Protein AF-A0A3Q0JKY2-F1 (afdb_monomer_lite)

Radius of gyration: 32.11 Å; chains: 1; bounding box: 59×75×94 Å

Foldseek 3Di:
DDEAEEEEALCQPVVLVVLQVVQVVDDPVQVVVCVVPVDRPSPDPRYHYHNDPVVVVVVADDDHYHYHYPDLLLPDDPSVVVCVVPLVDPVDDDDRPDQDDPPGPNNCCVPVNSPDDDDDDDDDDDDDDPPSVVVVVVVVVVVVVVVVVVVVVVVVVVPPDDDDDDDDDDDDDDDDDDDDDDDDDDDDDDDDDDDDDDDDDDDDDDDDDFDADPVGDTPPDDPDDFPWDDQDDVVVLVVLCVVVVWDWDDDPQWIAIRVRQKIWHQDPPPPDSDIDIDGDPDPRSVVSVVSVVVPTPTD

Sequence (299 aa):
VAYSLALLNNVSYNVVEFAKSQIEWMSDKLMKSFEGARNNPFHFKHVKLCHSLAELAKVWIPSPKVVLVSTPDMECGFSRDLFFQWCSSPENSIIITNRTSPGTLARDLIELGGNRTLTLQVKKRIRLEGEELEEYQKKKDKEAKDKQEKEKEAAAVSSESEDEDLTSGGVKGKHDLLVKTFETNKQGQSRFFKSNKKQFPMFPFHETKIKYDEYGEVIRIPPHDTSFINELQLSDFKQTLQRNGIDCEFMDGVLICCRGTVAVRRADDSDSNVIVLEGCLSDEYYRVQQLLYDQYAIL

Structure (mmCIF, N/CA/C/O backbone):
data_AF-A0A3Q0JKY2-F1
#
_entry.id   AF-A0A3Q0JKY2-F1
#
loop_
_atom_site.group_PDB
_atom_site.id
_atom_site.type_symbol
_atom_site.label_atom_id
_atom_site.label_alt_id
_atom_site.label_comp_id
_atom_site.label_asym_id
_atom_site.label_entity_id
_atom_site.label_seq_id
_atom_site.pdbx_PDB_ins_code
_atom_site.Cartn_x
_atom_site.Cartn_y
_atom_site.Cartn_z
_atom_site.occupancy
_atom_site.B_iso_or_equiv
_atom_site.auth_seq_id
_atom_site.auth_comp_id
_atom_site.auth_asym_id
_atom_site.auth_atom_id
_atom_site.pdbx_PDB_model_num
ATOM 1 N N . VAL A 1 1 ? -4.997 -4.672 -30.166 1.00 52.38 1 VAL A N 1
ATOM 2 C CA . VAL A 1 1 ? -5.746 -4.183 -28.983 1.00 52.38 1 VAL A CA 1
ATOM 3 C C . VAL A 1 1 ? -4.773 -3.409 -28.113 1.00 52.38 1 VAL A C 1
ATOM 5 O O . VAL A 1 1 ? -3.679 -3.914 -27.896 1.00 52.38 1 VAL A O 1
ATOM 8 N N . ALA A 1 2 ? -5.112 -2.191 -27.691 1.00 65.94 2 ALA A N 1
ATOM 9 C CA . ALA A 1 2 ? -4.282 -1.424 -26.764 1.00 65.94 2 ALA A CA 1
ATOM 10 C C . ALA A 1 2 ? -4.788 -1.663 -25.337 1.00 65.94 2 ALA A C 1
ATOM 12 O O . ALA A 1 2 ? -5.928 -1.327 -25.029 1.00 65.94 2 ALA A O 1
ATOM 13 N N . TYR A 1 3 ? -3.949 -2.256 -24.492 1.00 80.44 3 TYR A N 1
ATOM 14 C CA . TYR A 1 3 ? -4.203 -2.376 -23.059 1.00 80.44 3 TYR A CA 1
ATOM 15 C C . TYR A 1 3 ? -3.742 -1.084 -22.390 1.00 80.44 3 TYR A C 1
ATOM 17 O O . TYR A 1 3 ? -2.600 -0.669 -22.603 1.00 80.44 3 TYR A O 1
ATOM 25 N N . SER A 1 4 ? -4.590 -0.448 -21.583 1.00 83.44 4 SER A N 1
ATOM 26 C CA . SER A 1 4 ? -4.161 0.705 -20.784 1.00 83.44 4 SER A CA 1
ATOM 27 C C . SER A 1 4 ? -3.741 0.275 -19.376 1.00 83.44 4 SER A C 1
ATOM 29 O O . SER A 1 4 ? -4.351 -0.599 -18.752 1.00 83.44 4 SER A O 1
ATOM 31 N N . LEU A 1 5 ? -2.678 0.909 -18.889 1.00 89.06 5 LEU A N 1
ATOM 32 C CA . LEU A 1 5 ? -2.057 0.657 -17.596 1.00 89.06 5 LEU A CA 1
ATOM 33 C C . LEU A 1 5 ? -2.358 1.840 -16.672 1.00 89.06 5 LEU A C 1
ATOM 35 O O . LEU A 1 5 ? -2.141 2.989 -17.057 1.00 89.06 5 LEU A O 1
ATOM 39 N N . ALA A 1 6 ? -2.863 1.579 -15.470 1.00 90.81 6 ALA A N 1
ATOM 40 C CA . ALA A 1 6 ? -3.101 2.605 -14.457 1.00 90.81 6 ALA A CA 1
ATOM 41 C C . ALA A 1 6 ? -2.257 2.351 -13.203 1.00 90.81 6 ALA A C 1
ATOM 43 O O . ALA A 1 6 ? -2.022 1.200 -12.842 1.00 90.81 6 ALA A O 1
ATOM 44 N N . LEU A 1 7 ? -1.830 3.421 -12.533 1.00 92.81 7 LEU A N 1
ATOM 45 C CA . LEU A 1 7 ? -1.190 3.376 -11.220 1.00 92.81 7 LEU A CA 1
ATOM 46 C C . LEU A 1 7 ? -2.066 4.141 -10.224 1.00 92.81 7 LEU A C 1
ATOM 48 O O . LEU A 1 7 ? -2.192 5.365 -10.305 1.00 92.81 7 LEU A O 1
ATOM 52 N N . LEU A 1 8 ? -2.695 3.396 -9.317 1.00 92.56 8 LEU A N 1
ATOM 53 C CA . LEU A 1 8 ? -3.668 3.888 -8.350 1.00 92.56 8 LEU A CA 1
ATOM 54 C C . LEU A 1 8 ? -3.043 3.961 -6.952 1.00 92.56 8 LEU A C 1
ATOM 56 O O . LEU A 1 8 ? -2.735 2.943 -6.331 1.00 92.56 8 LEU A O 1
ATOM 60 N N . ASN A 1 9 ? -2.872 5.186 -6.461 1.00 93.38 9 ASN A N 1
ATOM 61 C CA . ASN A 1 9 ? -2.357 5.498 -5.129 1.00 93.38 9 ASN A CA 1
ATOM 62 C C . ASN A 1 9 ? -2.839 6.907 -4.744 1.00 93.38 9 ASN A C 1
ATOM 64 O O . ASN A 1 9 ? -2.852 7.796 -5.595 1.00 93.38 9 ASN A O 1
ATOM 68 N N . ASN A 1 10 ? -3.162 7.132 -3.467 1.00 92.19 10 ASN A N 1
ATOM 69 C CA . ASN A 1 10 ? -3.527 8.439 -2.897 1.00 92.19 10 ASN A CA 1
ATOM 70 C C . ASN A 1 10 ? -2.531 9.558 -3.257 1.00 92.19 10 ASN A C 1
ATOM 72 O O . ASN A 1 10 ? -2.903 10.726 -3.297 1.00 92.19 10 ASN A O 1
ATOM 76 N N . VAL A 1 11 ? -1.266 9.204 -3.514 1.00 92.69 11 VAL A N 1
ATOM 77 C CA . VAL A 1 11 ? -0.169 10.122 -3.867 1.00 92.69 11 VAL A CA 1
ATOM 78 C C . VAL A 1 11 ? 0.549 9.725 -5.170 1.00 92.69 11 VAL A C 1
ATOM 80 O O . VAL A 1 11 ? 1.731 10.017 -5.345 1.00 92.69 11 VAL A O 1
ATOM 83 N N . SER A 1 12 ? -0.153 9.067 -6.104 1.00 90.62 12 SER A N 1
ATOM 84 C CA . SER A 1 12 ? 0.410 8.522 -7.359 1.00 90.62 12 SER A CA 1
ATOM 85 C C . SER A 1 12 ? 1.233 9.526 -8.177 1.00 90.62 12 SER A C 1
ATOM 87 O O . SER A 1 12 ? 2.321 9.186 -8.638 1.00 90.62 12 SER A O 1
ATOM 89 N N . TYR A 1 13 ? 0.754 10.767 -8.318 1.00 91.62 13 TYR A N 1
ATOM 90 C CA . TYR A 1 13 ? 1.488 11.846 -8.993 1.00 91.62 13 TYR A CA 1
ATOM 91 C C . TYR A 1 13 ? 2.838 12.145 -8.327 1.00 91.62 13 TYR A C 1
ATOM 93 O O . TYR A 1 13 ? 3.871 12.088 -8.988 1.00 91.62 13 TYR A O 1
ATOM 101 N N . ASN A 1 14 ? 2.838 12.395 -7.013 1.00 94.25 14 ASN A N 1
ATOM 102 C CA . ASN A 1 14 ? 4.041 12.773 -6.266 1.00 94.25 14 ASN A CA 1
ATOM 103 C C . ASN A 1 14 ? 5.106 11.670 -6.316 1.00 94.25 14 ASN A C 1
ATOM 105 O O . ASN A 1 14 ? 6.278 11.966 -6.512 1.00 94.25 14 ASN A O 1
ATOM 109 N N . VAL A 1 15 ? 4.701 10.398 -6.202 1.00 93.06 15 VAL A N 1
ATOM 110 C CA . VAL A 1 15 ? 5.616 9.244 -6.296 1.00 93.06 15 VAL A CA 1
ATOM 111 C C . VAL A 1 15 ? 6.363 9.234 -7.631 1.00 93.06 15 VAL A C 1
ATOM 113 O O . VAL A 1 15 ? 7.577 9.048 -7.659 1.00 93.06 15 VAL A O 1
ATOM 116 N N . VAL A 1 16 ? 5.655 9.463 -8.740 1.00 93.12 16 VAL A N 1
ATOM 117 C CA . VAL A 1 16 ? 6.275 9.499 -10.071 1.00 93.12 16 VAL A CA 1
ATOM 118 C C . VAL A 1 16 ? 7.118 10.762 -10.260 1.00 93.12 16 VAL A C 1
ATOM 120 O O . VAL A 1 16 ? 8.177 10.688 -10.876 1.00 93.12 16 VAL A O 1
ATOM 123 N N . GLU A 1 17 ? 6.703 11.904 -9.710 1.00 92.50 17 GLU A N 1
ATOM 124 C CA . GLU A 1 17 ? 7.461 13.155 -9.818 1.00 92.50 17 GLU A CA 1
ATOM 125 C C . GLU A 1 17 ? 8.781 13.117 -9.030 1.00 92.50 17 GLU A C 1
ATOM 127 O O . GLU A 1 17 ? 9.812 13.536 -9.552 1.00 92.50 17 GLU A O 1
ATOM 132 N N . PHE A 1 18 ? 8.796 12.525 -7.832 1.00 94.06 18 PHE A N 1
ATOM 133 C CA . PHE A 1 18 ? 10.035 12.294 -7.082 1.00 94.06 18 PHE A CA 1
ATOM 134 C C . PHE A 1 18 ? 10.937 11.248 -7.756 1.00 94.06 18 PHE A C 1
ATOM 136 O O . PHE A 1 18 ? 12.147 11.445 -7.842 1.00 94.06 18 PHE A O 1
ATOM 143 N N . ALA A 1 19 ? 10.372 10.179 -8.328 1.00 92.75 19 ALA A N 1
ATOM 144 C CA . ALA A 1 19 ? 11.158 9.204 -9.090 1.00 92.75 19 ALA A CA 1
ATOM 145 C C . ALA A 1 19 ? 11.828 9.827 -10.334 1.00 92.75 19 ALA A C 1
ATOM 147 O O . ALA A 1 19 ? 12.949 9.460 -10.685 1.00 92.75 19 ALA A O 1
ATOM 148 N N . LYS A 1 20 ? 11.180 10.808 -10.984 1.00 90.81 20 LYS A N 1
ATOM 149 C CA . LYS A 1 20 ? 11.773 11.571 -12.097 1.0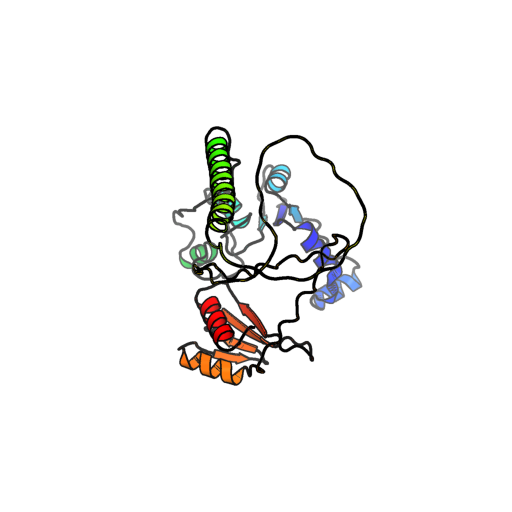0 90.81 20 LYS A CA 1
ATOM 150 C C . LYS A 1 20 ? 12.967 12.427 -11.674 1.00 90.81 20 LYS A C 1
ATOM 152 O O . LYS A 1 20 ? 13.841 12.619 -12.517 1.00 90.81 20 LYS A O 1
ATOM 157 N N . SER A 1 21 ? 12.983 12.980 -10.457 1.00 90.81 21 SER A N 1
ATOM 158 C CA . SER A 1 21 ? 14.071 13.850 -9.984 1.00 90.81 21 SER A CA 1
ATOM 159 C C . SER A 1 21 ? 15.233 13.077 -9.355 1.00 90.81 21 SER A C 1
ATOM 161 O O . SER A 1 21 ? 16.365 13.537 -9.429 1.00 90.81 21 SER A O 1
ATOM 163 N N . GLN A 1 22 ? 14.986 11.881 -8.815 1.00 91.00 22 GLN A N 1
ATOM 164 C CA . GLN A 1 22 ? 15.974 11.058 -8.100 1.00 91.00 22 GLN A CA 1
ATOM 165 C C . GLN A 1 22 ? 16.637 9.981 -8.988 1.00 91.00 22 GLN A C 1
ATOM 167 O O . GLN A 1 22 ? 16.973 8.895 -8.520 1.00 91.00 22 GLN A O 1
ATOM 172 N N . ILE A 1 23 ? 16.835 10.251 -10.286 1.00 89.12 23 ILE A N 1
ATOM 173 C CA . ILE A 1 23 ? 17.420 9.276 -11.237 1.00 89.12 23 ILE A CA 1
ATOM 174 C C . ILE A 1 23 ? 18.866 8.901 -10.881 1.00 89.12 23 ILE A C 1
ATOM 176 O O . ILE A 1 23 ? 19.277 7.775 -11.145 1.00 89.12 23 ILE A O 1
ATOM 180 N N . GLU A 1 24 ? 19.619 9.808 -10.262 1.00 88.81 24 GLU A N 1
ATOM 181 C CA . GLU A 1 24 ? 20.994 9.570 -9.792 1.00 88.81 24 GLU A CA 1
ATOM 182 C C . GLU A 1 24 ? 21.104 8.445 -8.741 1.00 88.81 24 GLU A C 1
ATOM 184 O O . GLU A 1 24 ? 22.156 7.830 -8.615 1.00 88.81 24 GLU A O 1
ATOM 189 N N . TRP A 1 25 ? 20.007 8.130 -8.040 1.00 91.81 25 TRP A N 1
ATOM 190 C CA . TRP A 1 25 ? 19.919 7.044 -7.051 1.00 91.81 25 TRP A CA 1
ATOM 191 C C . TRP A 1 25 ? 19.495 5.701 -7.671 1.00 91.81 25 TRP A C 1
ATOM 193 O O . TRP A 1 25 ? 19.325 4.704 -6.968 1.00 91.81 25 TRP A O 1
ATOM 203 N N . MET A 1 26 ? 19.289 5.662 -8.989 1.00 91.94 26 MET A N 1
ATOM 204 C CA . MET A 1 26 ? 18.886 4.471 -9.735 1.00 91.94 26 MET A CA 1
ATOM 205 C C . MET A 1 26 ? 20.105 3.783 -10.363 1.00 91.94 26 MET A C 1
ATOM 207 O O . MET A 1 26 ? 21.164 4.374 -10.525 1.00 91.94 26 MET A O 1
ATOM 211 N N . SER A 1 27 ? 19.947 2.525 -10.788 1.00 93.00 27 SER A N 1
ATOM 212 C CA . SER A 1 27 ? 21.039 1.744 -11.395 1.00 93.00 27 SER A CA 1
ATOM 213 C C . SER A 1 27 ? 21.744 2.459 -12.562 1.00 93.00 27 SER A C 1
ATOM 215 O O . SER A 1 27 ? 21.066 3.033 -13.421 1.00 93.00 27 SER A O 1
ATOM 217 N N . ASP A 1 28 ? 23.061 2.269 -12.701 1.00 90.81 28 ASP A N 1
ATOM 218 C CA . ASP A 1 28 ? 23.900 2.782 -13.800 1.00 90.81 28 ASP A CA 1
ATOM 219 C C . ASP A 1 28 ? 23.289 2.618 -15.196 1.00 90.81 28 ASP A C 1
ATOM 221 O O . ASP A 1 28 ? 23.456 3.466 -16.071 1.00 90.81 28 ASP A O 1
ATOM 225 N N . LYS A 1 29 ? 22.604 1.493 -15.440 1.00 89.50 29 LYS A N 1
ATOM 226 C CA . LYS A 1 29 ? 21.961 1.195 -16.726 1.00 89.50 29 LYS A CA 1
ATOM 227 C C . LYS A 1 29 ? 20.859 2.207 -17.045 1.00 89.50 29 LYS A C 1
ATOM 229 O O . LYS A 1 29 ? 20.701 2.598 -18.200 1.00 89.50 29 LYS A O 1
ATOM 234 N N . LEU A 1 30 ? 20.108 2.617 -16.026 1.00 87.00 30 LEU A N 1
ATOM 235 C CA . LEU A 1 30 ? 19.064 3.624 -16.140 1.00 87.00 30 LEU A CA 1
ATOM 236 C C . LEU A 1 30 ? 19.683 5.019 -16.307 1.00 87.00 30 LEU A C 1
ATOM 238 O O . LEU A 1 30 ? 19.299 5.741 -17.228 1.00 87.00 30 LEU A O 1
ATOM 242 N N . MET A 1 31 ? 20.698 5.341 -15.501 1.00 85.94 31 MET A N 1
ATOM 243 C CA . MET A 1 31 ? 21.429 6.612 -15.543 1.00 85.94 31 MET A CA 1
ATOM 244 C C . MET A 1 31 ? 22.058 6.873 -16.925 1.00 85.94 31 MET A C 1
ATOM 246 O O . MET A 1 31 ? 21.735 7.866 -17.575 1.00 85.94 31 MET A O 1
ATOM 250 N N . LYS A 1 32 ? 22.813 5.906 -17.465 1.00 86.31 32 LYS A N 1
ATOM 251 C CA . LYS A 1 32 ? 23.410 5.971 -18.817 1.00 86.31 32 LYS A CA 1
ATOM 252 C C . LYS A 1 32 ? 22.364 6.131 -19.926 1.00 86.31 32 LYS A C 1
ATOM 254 O O . LYS A 1 32 ? 22.606 6.814 -20.919 1.00 86.31 32 LYS A O 1
ATOM 259 N N . SER A 1 33 ? 21.184 5.518 -19.770 1.00 83.88 33 SER A N 1
ATOM 260 C CA . SER A 1 33 ? 20.089 5.670 -20.743 1.00 83.88 33 SER A CA 1
ATOM 261 C C . SER A 1 33 ? 19.477 7.077 -20.729 1.00 83.88 33 SER A C 1
ATOM 263 O O . SER A 1 33 ? 19.105 7.594 -21.783 1.00 83.88 33 SER A O 1
ATOM 265 N N . PHE A 1 34 ? 19.433 7.718 -19.557 1.00 83.31 34 PHE A N 1
ATOM 266 C CA . PHE A 1 34 ? 18.982 9.097 -19.397 1.00 83.31 34 PHE A CA 1
ATOM 267 C C . PHE A 1 34 ? 20.000 10.094 -19.969 1.00 83.31 34 PHE A C 1
ATOM 269 O O . PHE A 1 34 ? 19.615 10.967 -20.744 1.00 83.31 34 PHE A O 1
ATOM 276 N N . GLU A 1 35 ? 21.291 9.922 -19.672 1.00 83.44 35 GLU A N 1
ATOM 277 C CA . GLU A 1 35 ? 22.378 10.764 -20.196 1.00 83.44 35 GLU A CA 1
ATOM 278 C C . GLU A 1 35 ? 22.440 10.752 -21.730 1.00 83.44 35 GLU A C 1
ATOM 280 O O . GLU A 1 35 ? 22.484 11.810 -22.360 1.00 83.44 35 GLU A O 1
ATOM 285 N N . GLY A 1 36 ? 22.392 9.561 -22.342 1.00 79.81 36 GLY A N 1
ATOM 286 C CA . GLY A 1 36 ? 22.514 9.410 -23.794 1.00 79.81 36 GLY A CA 1
ATOM 287 C C . GLY A 1 36 ? 21.287 9.875 -24.585 1.00 79.81 36 GLY A C 1
ATOM 288 O O . GLY A 1 36 ? 21.436 10.446 -25.663 1.00 79.81 36 GLY A O 1
ATOM 289 N N . ALA A 1 37 ? 20.072 9.643 -24.073 1.00 78.75 37 ALA A N 1
ATOM 290 C CA . ALA A 1 37 ? 18.831 9.928 -24.804 1.00 78.75 37 ALA A CA 1
ATOM 291 C C . ALA A 1 37 ? 18.084 11.192 -24.337 1.00 78.75 37 ALA A C 1
ATOM 293 O O . ALA A 1 37 ? 17.093 11.569 -24.965 1.00 78.75 37 ALA A O 1
ATOM 294 N N . ARG A 1 38 ? 18.494 11.815 -23.219 1.00 78.81 38 ARG A N 1
ATOM 295 C CA . ARG A 1 38 ? 17.778 12.906 -22.516 1.00 78.81 38 ARG A CA 1
ATOM 296 C C . ARG A 1 38 ? 16.294 12.619 -22.230 1.00 78.81 38 ARG A C 1
ATOM 298 O O . ARG A 1 38 ? 15.504 13.536 -22.012 1.00 78.81 38 ARG A O 1
ATOM 305 N N . ASN A 1 39 ? 15.900 11.347 -22.220 1.00 83.56 39 ASN A N 1
ATOM 306 C CA . ASN A 1 39 ? 14.524 10.916 -22.009 1.00 83.56 39 ASN A CA 1
ATOM 307 C C . ASN A 1 39 ? 14.377 10.331 -20.604 1.00 83.56 39 ASN A C 1
ATOM 309 O O . ASN A 1 39 ? 15.026 9.341 -20.273 1.00 83.56 39 ASN A O 1
ATOM 313 N N . ASN A 1 40 ? 13.515 10.931 -19.786 1.00 85.69 40 ASN A N 1
ATOM 314 C CA . ASN A 1 40 ? 13.302 10.491 -18.413 1.00 85.69 40 ASN A CA 1
ATOM 315 C C . ASN A 1 40 ? 12.529 9.148 -18.392 1.00 85.69 40 ASN A C 1
ATOM 317 O O . ASN A 1 40 ? 11.417 9.086 -18.925 1.00 85.69 40 ASN A O 1
ATOM 321 N N . PRO A 1 41 ? 13.063 8.076 -17.780 1.00 87.31 41 PRO A N 1
ATOM 322 C CA . PRO A 1 41 ? 12.426 6.755 -17.764 1.00 87.31 41 PRO A CA 1
ATOM 323 C C . PRO A 1 41 ? 11.097 6.724 -16.992 1.00 87.31 41 PRO A C 1
ATOM 325 O O . PRO A 1 41 ? 10.220 5.928 -17.322 1.00 87.31 41 PRO A O 1
ATOM 328 N N . PHE A 1 42 ? 10.916 7.619 -16.016 1.00 90.25 42 PHE A N 1
ATOM 329 C CA . PHE A 1 42 ? 9.677 7.786 -15.251 1.00 90.25 42 PHE A CA 1
ATOM 330 C C . PHE A 1 42 ? 8.682 8.746 -15.932 1.00 90.25 42 PHE A C 1
ATOM 332 O O . PHE A 1 42 ? 7.584 8.986 -15.427 1.00 90.25 42 PHE A O 1
ATOM 339 N N . HIS A 1 43 ? 9.008 9.274 -17.119 1.00 89.38 43 HIS A N 1
ATOM 340 C CA . HIS A 1 43 ? 8.056 9.995 -17.964 1.00 89.38 43 HIS A CA 1
ATOM 341 C C . HIS A 1 43 ? 7.184 9.011 -18.770 1.00 89.38 43 HIS A C 1
ATOM 343 O O . HIS A 1 43 ? 7.317 8.828 -19.987 1.00 89.38 43 HIS A O 1
ATOM 349 N N . PHE A 1 44 ? 6.276 8.344 -18.059 1.00 89.62 44 PHE A N 1
ATOM 350 C CA . PHE A 1 44 ? 5.427 7.295 -18.609 1.00 89.62 44 PHE A CA 1
ATOM 351 C C . PHE A 1 44 ? 4.416 7.817 -19.644 1.00 89.62 44 PHE A C 1
ATOM 353 O O . PHE A 1 44 ? 3.469 8.526 -19.316 1.00 89.62 44 PHE A O 1
ATOM 360 N N . LYS A 1 45 ? 4.556 7.384 -20.904 1.00 86.31 45 LYS A N 1
ATOM 361 C CA . LYS A 1 45 ? 3.617 7.718 -21.996 1.00 86.31 45 LYS A CA 1
ATOM 362 C C . LYS A 1 45 ? 2.300 6.928 -21.943 1.00 86.31 45 LYS A C 1
ATOM 364 O O . LYS A 1 45 ? 1.281 7.399 -22.442 1.00 86.31 45 LYS A O 1
ATOM 369 N N . HIS A 1 46 ? 2.327 5.727 -21.360 1.00 86.88 46 HIS A N 1
ATOM 370 C CA . HIS A 1 46 ? 1.221 4.757 -21.399 1.00 86.88 46 HIS A CA 1
ATOM 371 C C . HIS A 1 46 ? 0.621 4.423 -20.021 1.00 86.88 46 HIS A C 1
ATOM 373 O O . HIS A 1 46 ? -0.374 3.705 -19.958 1.00 86.88 46 HIS A O 1
ATOM 379 N N . VAL A 1 47 ? 1.193 4.954 -18.933 1.00 89.06 47 VAL A N 1
ATOM 380 C CA . VAL A 1 47 ? 0.648 4.808 -17.573 1.00 89.06 47 VAL A CA 1
ATOM 381 C C . VAL A 1 47 ? -0.261 5.997 -17.273 1.00 89.06 47 VAL A C 1
ATOM 383 O O . VAL A 1 47 ? 0.132 7.148 -17.461 1.00 89.06 47 VAL A O 1
ATOM 386 N N . LYS A 1 48 ? -1.475 5.734 -16.790 1.00 89.19 48 LYS A N 1
ATOM 387 C CA . LYS A 1 48 ? -2.375 6.750 -16.234 1.00 89.19 48 LYS A CA 1
ATOM 388 C C . LYS A 1 48 ? -2.245 6.766 -14.715 1.00 89.19 48 LYS A C 1
ATOM 390 O O . LYS A 1 48 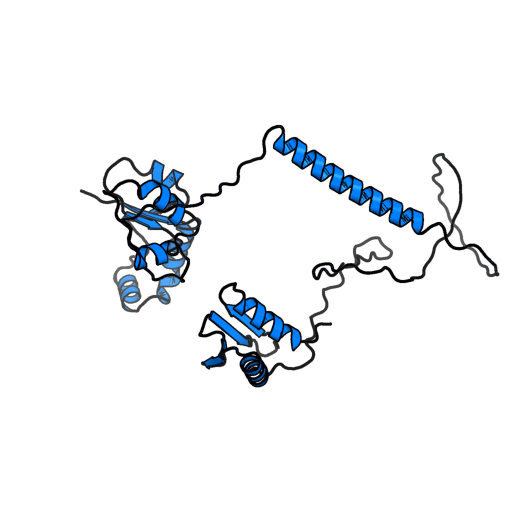? -2.419 5.737 -14.073 1.00 89.19 48 LYS A O 1
ATOM 395 N N . LEU A 1 49 ? -1.925 7.923 -14.147 1.00 91.88 49 LEU A N 1
ATOM 396 C CA . LEU A 1 49 ? -1.876 8.109 -12.698 1.00 91.88 49 LEU A CA 1
ATOM 397 C C . LEU A 1 49 ? -3.288 8.439 -12.208 1.00 91.88 49 LEU A C 1
ATOM 399 O O . LEU A 1 49 ? -3.975 9.248 -12.834 1.00 91.88 49 LEU A O 1
ATOM 403 N N . CYS A 1 50 ? -3.727 7.783 -11.137 1.00 90.25 50 CYS A N 1
ATOM 404 C CA . CYS A 1 50 ? -5.035 8.007 -10.526 1.00 90.25 50 CYS A CA 1
ATOM 405 C C . CYS A 1 50 ? -4.887 8.120 -9.006 1.00 90.25 50 CYS A C 1
ATOM 407 O O . CYS A 1 50 ? -4.112 7.381 -8.390 1.00 90.25 50 CYS A O 1
ATOM 409 N N . HIS A 1 51 ? -5.656 9.019 -8.405 1.00 91.12 51 HIS A N 1
ATOM 410 C CA . HIS A 1 51 ? -5.714 9.264 -6.961 1.00 91.12 51 HIS A CA 1
ATOM 411 C C . HIS A 1 51 ? -7.027 8.779 -6.347 1.00 91.12 51 HIS A C 1
ATOM 413 O O . HIS A 1 51 ? -7.139 8.681 -5.129 1.00 91.12 51 HIS A O 1
ATOM 419 N N . SER A 1 52 ? -8.021 8.452 -7.177 1.00 89.69 52 SER A N 1
ATOM 420 C CA . SER A 1 52 ? -9.324 7.960 -6.734 1.00 89.69 52 SER A CA 1
ATOM 421 C C . SER A 1 52 ? -9.898 6.872 -7.647 1.00 89.69 52 SER A C 1
ATOM 423 O O . SER A 1 52 ? -9.642 6.827 -8.853 1.00 89.69 52 SER A O 1
ATOM 425 N N . LEU A 1 53 ? -10.766 6.023 -7.084 1.00 86.44 53 LEU A N 1
ATOM 426 C CA . LEU A 1 53 ? -11.565 5.061 -7.856 1.00 86.44 53 LEU A CA 1
ATOM 427 C C . LEU A 1 53 ? -12.483 5.758 -8.879 1.00 86.44 53 LEU A C 1
ATOM 429 O O . LEU A 1 53 ? -12.771 5.196 -9.933 1.00 86.44 53 LEU A O 1
ATOM 433 N N . ALA A 1 54 ? -12.906 6.997 -8.604 1.00 86.44 54 ALA A N 1
ATOM 434 C CA . ALA A 1 54 ? -13.725 7.789 -9.518 1.00 86.44 54 ALA A CA 1
ATOM 435 C C . ALA A 1 54 ? -12.950 8.225 -10.774 1.00 86.44 54 ALA A C 1
ATOM 437 O O . ALA A 1 54 ? -13.505 8.196 -11.870 1.00 86.44 54 ALA A O 1
ATOM 438 N N . GLU A 1 55 ? -11.671 8.588 -10.648 1.00 84.12 55 GLU A N 1
ATOM 439 C CA . GLU A 1 55 ? -10.790 8.817 -11.803 1.00 84.12 55 GLU A CA 1
ATOM 440 C C . GLU A 1 55 ? -10.549 7.525 -12.582 1.00 84.12 55 GLU A C 1
ATOM 442 O O . GLU A 1 55 ? -10.710 7.511 -13.803 1.00 84.12 55 GLU A O 1
ATOM 447 N N . LEU A 1 56 ? -10.252 6.424 -11.881 1.00 84.00 56 LEU A N 1
ATOM 448 C CA . LEU A 1 56 ? -10.050 5.122 -12.517 1.00 84.00 56 LEU A CA 1
ATOM 449 C C . LEU A 1 56 ? -11.285 4.670 -13.316 1.00 84.00 56 LEU A C 1
ATOM 451 O O . LEU A 1 56 ? -11.125 4.077 -14.381 1.00 84.00 56 LEU A O 1
ATOM 455 N N . ALA A 1 57 ? -12.497 4.962 -12.832 1.00 82.19 57 ALA A N 1
ATOM 456 C CA . ALA A 1 57 ? -13.749 4.681 -13.533 1.00 82.19 57 ALA A CA 1
ATOM 457 C C . ALA A 1 57 ? -13.989 5.630 -14.723 1.00 82.19 57 ALA A C 1
ATOM 459 O O . ALA A 1 57 ? -14.283 5.168 -15.824 1.00 82.19 57 ALA A O 1
ATOM 460 N N . LYS A 1 58 ? -13.814 6.948 -14.539 1.00 76.50 58 LYS A N 1
ATOM 461 C CA . LYS A 1 58 ? -14.017 7.963 -15.597 1.00 76.50 58 LYS A CA 1
ATOM 462 C C . LYS A 1 58 ? -13.123 7.760 -16.820 1.00 76.50 58 LYS A C 1
ATOM 464 O O . LYS A 1 58 ? -13.524 8.098 -17.927 1.00 76.50 58 LYS A O 1
ATOM 469 N N . VAL A 1 59 ? -11.920 7.226 -16.629 1.00 65.56 59 VAL A N 1
ATOM 470 C CA . VAL A 1 59 ? -10.945 7.004 -17.709 1.00 65.56 59 VAL A CA 1
ATOM 471 C C . VAL A 1 59 ? -11.288 5.763 -18.567 1.00 65.56 59 VAL A C 1
ATOM 473 O O . VAL A 1 59 ? -10.591 5.498 -19.543 1.00 65.56 59 VAL A O 1
ATOM 476 N N . TRP A 1 60 ? -12.337 4.984 -18.242 1.00 63.12 60 TRP A N 1
ATOM 477 C CA . TRP A 1 60 ? -12.389 3.566 -18.628 1.00 63.12 60 TRP A CA 1
ATOM 478 C C . TRP A 1 60 ? -13.764 2.948 -18.962 1.00 63.12 60 TRP A C 1
ATOM 480 O O . TRP A 1 60 ? -14.457 2.441 -18.081 1.00 63.12 60 TRP A O 1
ATOM 490 N N . ILE A 1 61 ? -14.068 2.819 -20.261 1.00 54.19 61 ILE A N 1
ATOM 491 C CA . ILE A 1 61 ? -15.155 1.990 -20.831 1.00 54.19 61 ILE A CA 1
ATOM 492 C C . ILE A 1 61 ? -14.694 1.481 -22.226 1.00 54.19 61 ILE A C 1
ATOM 494 O O . ILE A 1 61 ? -14.257 2.314 -23.015 1.00 54.19 61 ILE A O 1
ATOM 498 N N . PRO A 1 62 ? -14.800 0.191 -22.619 1.00 66.81 62 PRO A N 1
ATOM 499 C CA . PRO A 1 62 ? -14.389 -1.042 -21.937 1.00 66.81 62 PRO A CA 1
ATOM 500 C C . PRO A 1 62 ? -13.416 -1.898 -22.812 1.00 66.81 62 PRO A C 1
ATOM 502 O O . PRO A 1 62 ? -13.787 -2.332 -23.900 1.00 66.81 62 PRO A O 1
ATOM 505 N N . SER A 1 63 ? -12.184 -2.203 -22.372 1.00 63.28 63 SER A N 1
ATOM 506 C CA . SER A 1 63 ? -11.307 -3.242 -22.990 1.00 63.28 63 SER A CA 1
ATOM 507 C C . SER A 1 63 ? -10.017 -3.460 -22.188 1.00 63.28 63 SER A C 1
ATOM 509 O O . SER A 1 63 ? -9.335 -2.483 -21.933 1.00 63.28 63 SER A O 1
ATOM 511 N N . PRO A 1 64 ? -9.644 -4.703 -21.839 1.00 81.19 64 PRO A N 1
ATOM 512 C CA . PRO A 1 64 ? -8.824 -5.116 -20.683 1.00 81.19 64 PRO A CA 1
ATOM 513 C C . PRO A 1 64 ? -7.803 -4.118 -20.090 1.00 81.19 64 PRO A C 1
ATOM 515 O O . PRO A 1 64 ? -6.930 -3.584 -20.778 1.00 81.19 64 PRO A O 1
ATOM 518 N N . LYS A 1 65 ? -7.881 -3.935 -18.761 1.00 84.06 65 LYS A N 1
ATOM 519 C CA . LYS A 1 65 ? -7.014 -3.055 -17.956 1.00 84.06 65 LYS A CA 1
ATOM 520 C C . LYS A 1 65 ? -5.976 -3.816 -17.150 1.00 84.06 65 LYS A C 1
ATOM 522 O O . LYS A 1 65 ? -6.254 -4.898 -16.649 1.00 84.06 65 LYS A O 1
ATOM 527 N N . VAL A 1 66 ? -4.837 -3.169 -16.927 1.00 90.50 66 VAL A N 1
ATOM 528 C CA . VAL A 1 66 ? -3.911 -3.513 -15.843 1.00 90.50 66 VAL A CA 1
ATOM 529 C C . VAL A 1 66 ? -3.894 -2.340 -14.871 1.00 90.50 66 VAL A C 1
ATOM 531 O O . VAL A 1 66 ? -3.709 -1.195 -15.288 1.00 90.50 66 VAL A O 1
ATOM 534 N N . VAL A 1 67 ? -4.108 -2.604 -13.584 1.00 91.69 67 VAL A N 1
ATOM 535 C CA . VAL A 1 67 ? -4.048 -1.579 -12.535 1.00 91.69 67 VAL A CA 1
ATOM 536 C C . VAL A 1 67 ? -3.029 -2.006 -11.494 1.00 91.69 67 VAL A C 1
ATOM 538 O O . VAL A 1 67 ? -3.177 -3.043 -10.857 1.00 91.69 67 VAL A O 1
ATOM 541 N N . LEU A 1 68 ? -1.990 -1.193 -11.345 1.00 92.62 68 LEU A N 1
ATOM 542 C CA . LEU A 1 68 ? -1.028 -1.277 -10.259 1.00 92.62 68 LEU A CA 1
ATOM 543 C C . LEU A 1 68 ? -1.601 -0.501 -9.081 1.00 92.62 68 LEU A C 1
ATOM 545 O O . LEU A 1 68 ? -2.018 0.648 -9.244 1.00 92.62 68 LEU A O 1
ATOM 549 N N . VAL A 1 69 ? -1.627 -1.119 -7.908 1.00 93.00 69 VAL A N 1
ATOM 550 C CA . VAL A 1 69 ? -2.205 -0.532 -6.700 1.00 93.00 69 VAL A CA 1
ATOM 551 C C . VAL A 1 69 ? -1.137 -0.488 -5.614 1.00 93.00 69 VAL A C 1
ATOM 553 O O . VAL A 1 69 ? -0.316 -1.396 -5.503 1.00 93.00 69 VAL A O 1
ATOM 556 N N . SER A 1 70 ? -1.126 0.577 -4.816 1.00 87.44 70 SER A N 1
ATOM 557 C CA . SER A 1 70 ? -0.430 0.582 -3.522 1.00 87.44 70 SER A CA 1
ATOM 558 C C . SER A 1 70 ? -1.059 -0.438 -2.552 1.00 87.44 70 SER A C 1
ATOM 560 O O . SER A 1 70 ? -2.189 -0.843 -2.787 1.00 87.44 70 SER A O 1
ATOM 562 N N . THR A 1 71 ? -0.345 -0.794 -1.471 1.00 89.56 71 THR A N 1
ATOM 563 C CA . THR A 1 71 ? -0.701 -1.808 -0.441 1.00 89.56 71 THR A CA 1
ATOM 564 C C . THR A 1 71 ? -0.726 -3.274 -0.948 1.00 89.56 71 THR A C 1
ATOM 566 O O . THR A 1 71 ? -1.760 -3.775 -1.399 1.00 89.56 71 THR A O 1
ATOM 569 N N . PRO A 1 72 ? 0.422 -3.999 -0.896 1.00 89.75 72 PRO A N 1
ATOM 570 C CA . PRO A 1 72 ? 0.533 -5.382 -1.385 1.00 89.75 72 PRO A CA 1
ATOM 571 C C . PRO A 1 72 ? -0.068 -6.431 -0.434 1.00 89.75 72 PRO A C 1
ATOM 573 O O . PRO A 1 72 ? -0.220 -7.580 -0.824 1.00 89.75 72 PRO A O 1
ATOM 576 N N . ASP A 1 73 ? -0.383 -6.049 0.804 1.00 90.88 73 ASP A N 1
ATOM 577 C CA . ASP A 1 73 ? -1.014 -6.861 1.855 1.00 90.88 73 ASP A CA 1
ATOM 578 C C . ASP A 1 73 ? -2.524 -7.049 1.660 1.00 90.88 73 ASP A C 1
ATOM 580 O O . ASP A 1 73 ? -3.105 -7.983 2.213 1.00 90.88 73 ASP A O 1
ATOM 584 N N . MET A 1 74 ? -3.146 -6.191 0.843 1.00 89.69 74 MET A N 1
ATOM 585 C CA . MET A 1 74 ? -4.582 -6.178 0.539 1.00 89.69 74 MET A CA 1
ATOM 586 C C . MET A 1 74 ? -5.479 -5.948 1.772 1.00 89.69 74 MET A C 1
ATOM 588 O O . MET A 1 74 ? -6.694 -6.134 1.698 1.00 89.69 74 MET A O 1
ATOM 592 N N . GLU A 1 75 ? -4.917 -5.476 2.892 1.00 88.56 75 GLU A N 1
ATOM 593 C CA . GLU A 1 75 ? -5.672 -5.212 4.124 1.00 88.56 75 GLU A CA 1
ATOM 594 C C . GLU A 1 75 ? -6.384 -3.857 4.124 1.00 88.56 75 GLU A C 1
ATOM 596 O O . GLU A 1 75 ? -7.439 -3.713 4.744 1.00 88.56 75 GLU A O 1
ATOM 601 N N . CYS A 1 76 ? -5.869 -2.854 3.416 1.00 87.69 76 CYS A N 1
ATOM 602 C CA . CYS A 1 76 ? -6.485 -1.530 3.388 1.00 87.69 76 CYS A CA 1
ATOM 603 C C . CYS A 1 76 ? -6.264 -0.786 2.067 1.00 87.69 76 CYS A C 1
ATOM 605 O O . CYS A 1 76 ? -5.446 -1.173 1.228 1.00 87.69 76 CYS A O 1
ATOM 607 N N . GLY A 1 77 ? -7.012 0.305 1.893 1.00 89.12 77 GLY A N 1
ATOM 608 C CA . GLY A 1 77 ? -6.944 1.158 0.712 1.00 89.12 77 GLY A CA 1
ATOM 609 C C . GLY A 1 77 ? -7.484 0.489 -0.553 1.00 89.12 77 GLY A C 1
ATOM 610 O O . GLY A 1 77 ? -8.202 -0.512 -0.514 1.00 89.12 77 GLY A O 1
ATOM 611 N N . PHE A 1 78 ? -7.110 1.056 -1.699 1.00 90.56 78 PHE A N 1
ATOM 612 C CA . PHE A 1 78 ? -7.660 0.674 -2.998 1.00 90.56 78 PHE A CA 1
ATOM 613 C C . PHE A 1 78 ? -7.430 -0.792 -3.384 1.00 90.56 78 PHE A C 1
ATOM 615 O O . PHE A 1 78 ? -8.211 -1.333 -4.160 1.00 90.56 78 PHE A O 1
ATOM 622 N N . SER A 1 79 ? -6.384 -1.433 -2.855 1.00 91.94 79 SER A N 1
ATOM 623 C CA . SER A 1 79 ? -6.059 -2.838 -3.126 1.00 91.94 79 SER A CA 1
ATOM 624 C C . SER A 1 79 ? -7.199 -3.761 -2.676 1.00 91.94 79 SER A C 1
ATOM 626 O O . SER A 1 79 ? -7.695 -4.581 -3.450 1.00 91.94 79 SER A O 1
ATOM 628 N N . ARG A 1 80 ? -7.721 -3.523 -1.462 1.00 90.44 80 ARG A N 1
ATOM 629 C CA . ARG A 1 80 ? -8.871 -4.239 -0.889 1.00 90.44 80 ARG A CA 1
ATOM 630 C C . ARG A 1 80 ? -10.183 -3.903 -1.596 1.00 90.44 80 ARG A C 1
ATOM 632 O O . ARG A 1 80 ? -10.966 -4.806 -1.885 1.00 90.44 80 ARG A O 1
ATOM 639 N N . ASP A 1 81 ? -10.411 -2.625 -1.901 1.00 89.69 81 ASP A N 1
ATOM 640 C CA . ASP A 1 81 ? -11.641 -2.166 -2.563 1.00 89.69 81 ASP A CA 1
ATOM 641 C C . ASP A 1 81 ? -11.774 -2.721 -3.989 1.00 89.69 81 ASP A C 1
ATOM 643 O O . ASP A 1 81 ? -12.863 -3.134 -4.395 1.00 89.69 81 ASP A O 1
ATOM 647 N N . LEU A 1 82 ? -10.673 -2.746 -4.751 1.00 90.25 82 LEU A N 1
ATOM 648 C CA . LEU A 1 82 ? -10.638 -3.335 -6.090 1.00 90.25 82 LEU A CA 1
ATOM 649 C C . LEU A 1 82 ? -10.744 -4.857 -6.034 1.00 90.25 82 LEU A C 1
ATOM 651 O O . LEU A 1 82 ? -11.492 -5.426 -6.825 1.00 90.25 82 LEU A O 1
ATOM 655 N N . PHE A 1 83 ? -10.075 -5.513 -5.078 1.00 90.88 83 PHE A N 1
ATOM 656 C CA . PHE A 1 83 ? -10.233 -6.951 -4.873 1.00 90.88 83 PHE A CA 1
ATOM 657 C C . PHE A 1 83 ? -11.698 -7.323 -4.625 1.00 90.88 83 PHE A C 1
ATOM 659 O O . PHE A 1 83 ? -12.225 -8.171 -5.336 1.00 90.88 83 PHE A O 1
ATOM 666 N N . PHE A 1 84 ? -12.383 -6.636 -3.705 1.00 88.88 84 PHE A N 1
ATOM 667 C CA . PHE A 1 84 ? -13.800 -6.875 -3.409 1.00 88.88 84 PHE A CA 1
ATOM 668 C C . PHE A 1 84 ? -14.720 -6.670 -4.627 1.00 88.88 84 PHE A C 1
ATOM 670 O O . PHE A 1 84 ? -15.683 -7.409 -4.808 1.00 88.88 84 PHE A O 1
ATOM 677 N N . GLN A 1 85 ? -14.430 -5.683 -5.481 1.00 86.56 85 GLN A N 1
ATOM 678 C CA . GLN A 1 85 ? -15.220 -5.430 -6.693 1.00 86.56 85 GLN A CA 1
ATOM 679 C C . GLN A 1 85 ? -14.953 -6.443 -7.814 1.00 86.56 85 GLN A C 1
ATOM 681 O O . GLN A 1 85 ? -15.845 -6.704 -8.620 1.00 86.56 85 GLN A O 1
ATOM 686 N N . TRP A 1 86 ? -13.727 -6.961 -7.923 1.00 88.19 86 TRP A N 1
ATOM 687 C CA . TRP A 1 86 ? -13.273 -7.711 -9.099 1.00 88.19 86 TRP A CA 1
ATOM 688 C C . TRP A 1 86 ? -13.134 -9.219 -8.873 1.00 88.19 86 TRP A C 1
ATOM 690 O O . TRP A 1 86 ? -13.184 -9.956 -9.858 1.00 88.19 86 TRP A O 1
ATOM 700 N N . CYS A 1 87 ? -13.038 -9.697 -7.627 1.00 86.06 87 CYS A N 1
ATOM 701 C CA . CYS A 1 87 ? -12.920 -11.126 -7.307 1.00 86.06 87 CYS A CA 1
ATOM 702 C C . CYS A 1 87 ? -14.138 -11.967 -7.733 1.00 86.06 87 CYS A C 1
ATOM 704 O O . CYS A 1 87 ? -14.009 -13.171 -7.928 1.00 86.06 87 CYS A O 1
ATOM 706 N N . SER A 1 88 ? -15.303 -11.340 -7.924 1.00 86.50 88 SER A N 1
ATOM 707 C CA . SER A 1 88 ? -16.534 -12.010 -8.364 1.00 86.50 88 SER A CA 1
ATOM 708 C C . SER A 1 88 ? -16.538 -12.429 -9.841 1.00 86.50 88 SER A C 1
ATOM 710 O O . SER A 1 88 ? -17.408 -13.205 -10.231 1.00 86.50 88 SER A O 1
ATOM 712 N N . SER A 1 89 ? -15.624 -11.917 -10.678 1.00 86.62 89 SER A N 1
ATOM 713 C CA . SER A 1 89 ? -15.541 -12.298 -12.098 1.00 86.62 89 SER A CA 1
ATOM 714 C C . SER A 1 89 ? -14.326 -13.195 -12.362 1.00 86.62 89 SER A C 1
ATOM 716 O O . SER A 1 89 ? -13.202 -12.766 -12.091 1.00 86.62 89 SER A O 1
ATOM 718 N N . PRO A 1 90 ? -14.508 -14.391 -12.958 1.00 85.69 90 PRO A N 1
ATOM 719 C CA . PRO A 1 90 ? -13.412 -15.312 -13.266 1.00 85.69 90 PRO A CA 1
ATOM 720 C C . PRO A 1 90 ? -12.515 -14.838 -14.423 1.00 85.69 90 PRO A C 1
ATOM 722 O O . PRO A 1 90 ? -11.468 -15.431 -14.663 1.00 85.69 90 PRO A O 1
ATOM 725 N N . GLU A 1 91 ? -12.902 -13.782 -15.147 1.00 87.19 91 GLU A N 1
ATOM 726 C CA . GLU A 1 91 ? -12.070 -13.164 -16.192 1.00 87.19 91 GLU A CA 1
ATOM 727 C C . GLU A 1 91 ? -10.965 -12.262 -15.614 1.00 87.19 91 GLU A C 1
ATOM 729 O O . GLU A 1 91 ? -10.013 -11.910 -16.314 1.00 87.19 91 GLU A O 1
ATOM 734 N N . ASN A 1 92 ? -11.079 -11.872 -14.340 1.00 89.38 92 ASN A N 1
ATOM 735 C CA . ASN A 1 92 ? -10.104 -11.017 -13.675 1.00 89.38 92 ASN A CA 1
ATOM 736 C C . ASN A 1 92 ? -8.959 -11.850 -13.091 1.00 89.38 92 ASN A C 1
ATOM 738 O O . ASN A 1 92 ? -9.176 -12.812 -12.359 1.00 89.38 92 ASN A O 1
ATOM 742 N N . SER A 1 93 ? -7.724 -11.422 -13.353 1.00 90.12 93 SER A N 1
ATOM 743 C CA . SER A 1 93 ? -6.521 -11.992 -12.743 1.00 90.12 93 SER A CA 1
ATOM 744 C C . SER A 1 93 ? -5.906 -11.007 -11.753 1.00 90.12 93 SER A C 1
ATOM 746 O O . SER A 1 93 ? -5.830 -9.806 -12.021 1.00 90.12 93 SER A O 1
ATOM 748 N N . ILE A 1 94 ? -5.463 -11.522 -10.608 1.00 90.19 94 ILE A N 1
ATOM 749 C CA . ILE A 1 94 ? -4.818 -10.760 -9.537 1.00 90.19 94 ILE A CA 1
ATOM 750 C C . ILE A 1 94 ? -3.385 -11.267 -9.415 1.00 90.19 94 ILE A C 1
ATOM 752 O O . ILE A 1 94 ? -3.152 -12.465 -9.263 1.00 90.19 94 ILE A O 1
ATOM 756 N N . ILE A 1 95 ? -2.422 -10.350 -9.486 1.00 92.12 95 ILE A N 1
ATOM 757 C CA . ILE A 1 95 ? -0.993 -10.660 -9.427 1.00 92.12 95 ILE A CA 1
ATOM 758 C C . ILE A 1 95 ? -0.437 -10.065 -8.138 1.00 92.12 95 ILE A C 1
ATOM 760 O O . ILE A 1 95 ? -0.378 -8.846 -7.992 1.00 92.12 95 ILE A O 1
ATOM 764 N N . ILE A 1 96 ? -0.018 -10.927 -7.213 1.00 92.00 96 ILE A N 1
ATOM 765 C CA . ILE A 1 96 ? 0.608 -10.517 -5.954 1.00 92.00 96 ILE A CA 1
ATOM 766 C C . ILE A 1 96 ? 2.127 -10.546 -6.153 1.00 92.00 96 ILE A C 1
ATOM 768 O O . ILE A 1 96 ? 2.710 -11.600 -6.400 1.00 92.00 96 ILE A O 1
ATOM 772 N N . THR A 1 97 ? 2.771 -9.380 -6.088 1.00 92.38 97 THR A N 1
ATOM 773 C CA . THR A 1 97 ? 4.199 -9.212 -6.421 1.00 92.38 97 THR A CA 1
ATOM 774 C C . THR A 1 97 ? 5.148 -9.500 -5.259 1.00 92.38 97 THR A C 1
ATOM 776 O O . THR A 1 97 ? 6.337 -9.720 -5.477 1.00 92.38 97 THR A O 1
ATOM 779 N N . ASN A 1 98 ? 4.645 -9.495 -4.023 1.00 90.12 98 ASN A N 1
ATOM 780 C CA . ASN A 1 98 ? 5.441 -9.579 -2.801 1.00 90.12 98 ASN A CA 1
ATOM 781 C C . ASN A 1 98 ? 4.798 -10.568 -1.822 1.00 90.12 98 ASN A C 1
ATOM 783 O O . ASN A 1 98 ? 3.579 -10.593 -1.676 1.00 90.12 98 ASN A O 1
ATOM 787 N N . ARG A 1 99 ? 5.609 -11.349 -1.098 1.00 90.75 99 ARG A N 1
ATOM 788 C CA . ARG A 1 99 ? 5.112 -12.122 0.049 1.00 90.75 99 ARG A CA 1
ATOM 789 C C . ARG A 1 99 ? 4.938 -11.186 1.238 1.00 90.75 99 ARG A C 1
ATOM 791 O O . ARG A 1 99 ? 5.912 -10.592 1.690 1.00 90.75 99 ARG A O 1
ATOM 798 N N . THR A 1 100 ? 3.717 -11.083 1.739 1.00 92.06 100 THR A N 1
ATOM 799 C CA . THR A 1 100 ? 3.378 -10.287 2.921 1.00 92.06 100 THR A CA 1
ATOM 800 C C . THR A 1 100 ? 3.399 -11.123 4.201 1.00 92.06 100 THR A C 1
ATOM 802 O O . THR A 1 100 ? 3.588 -12.349 4.169 1.00 92.06 100 THR A O 1
ATOM 805 N N . SER A 1 101 ? 3.245 -10.436 5.335 1.00 90.50 101 SER A N 1
ATOM 806 C CA . SER A 1 101 ? 3.202 -11.021 6.675 1.00 90.50 101 SER A CA 1
ATOM 807 C C . SER A 1 101 ? 2.068 -12.050 6.825 1.00 90.50 101 SER A C 1
ATOM 809 O O . SER A 1 101 ? 1.014 -11.891 6.197 1.00 90.50 101 SER A O 1
ATOM 811 N N . PRO A 1 102 ? 2.250 -13.100 7.649 1.00 90.25 102 PRO A N 1
ATOM 812 C CA . PRO A 1 102 ? 1.178 -14.042 7.976 1.00 90.25 102 PRO A CA 1
ATOM 813 C C . PRO A 1 102 ? -0.027 -13.319 8.596 1.00 90.25 102 PRO A C 1
ATOM 815 O O . PRO A 1 102 ? 0.139 -12.326 9.301 1.00 90.25 102 PRO A O 1
ATOM 818 N N . GLY A 1 103 ? -1.237 -13.809 8.309 1.00 88.88 103 GLY A N 1
ATOM 819 C CA . GLY A 1 103 ? -2.491 -13.191 8.759 1.00 88.88 103 GLY A CA 1
ATOM 820 C C . GLY A 1 103 ? -2.982 -12.002 7.919 1.00 88.88 103 GLY A C 1
ATOM 821 O O . GLY A 1 103 ? -3.949 -11.360 8.313 1.00 88.88 103 GLY A O 1
ATOM 822 N N . THR A 1 104 ? -2.347 -11.709 6.776 1.00 91.44 104 THR A N 1
ATOM 823 C CA . THR A 1 104 ? -2.847 -10.733 5.785 1.00 91.44 104 THR A CA 1
ATOM 824 C C . THR A 1 104 ? -3.576 -11.430 4.638 1.00 91.44 104 THR A C 1
ATOM 826 O O . THR A 1 104 ? -3.151 -12.499 4.197 1.00 91.44 104 THR A O 1
ATOM 829 N N . LEU A 1 105 ? -4.617 -10.800 4.089 1.00 89.50 105 LEU A N 1
ATOM 830 C CA . LEU A 1 105 ? -5.407 -11.302 2.961 1.00 89.50 105 LEU A CA 1
ATOM 831 C C . LEU A 1 105 ? -4.544 -11.715 1.758 1.00 89.50 105 LEU A C 1
ATOM 833 O O . LEU A 1 105 ? -4.781 -12.765 1.162 1.00 89.50 105 LEU A O 1
ATOM 837 N N . ALA A 1 106 ? -3.520 -10.930 1.413 1.00 92.00 106 ALA A N 1
ATOM 838 C CA . ALA A 1 106 ? -2.599 -11.288 0.336 1.00 92.00 106 ALA A CA 1
ATOM 839 C C . ALA A 1 106 ? -1.796 -12.563 0.642 1.00 92.00 106 ALA A C 1
ATOM 841 O O . ALA A 1 106 ? -1.577 -13.385 -0.250 1.00 92.00 106 ALA A O 1
ATOM 842 N N . ARG A 1 107 ? -1.389 -12.776 1.900 1.00 92.25 107 ARG A N 1
ATOM 843 C CA . ARG A 1 107 ? -0.669 -13.991 2.296 1.00 92.25 107 ARG A CA 1
ATOM 844 C C . ARG A 1 107 ? -1.583 -15.215 2.268 1.00 92.25 107 ARG A C 1
ATOM 846 O O . ARG A 1 107 ? -1.208 -16.248 1.719 1.00 92.25 107 ARG A O 1
ATOM 853 N N . ASP A 1 108 ? -2.802 -15.043 2.758 1.00 91.31 108 ASP A N 1
ATOM 854 C CA . ASP A 1 108 ? -3.901 -16.004 2.708 1.00 91.31 108 ASP A CA 1
ATOM 855 C C . ASP A 1 108 ? -4.258 -16.448 1.278 1.00 91.31 108 ASP A C 1
ATOM 857 O O . ASP A 1 108 ? -4.635 -17.601 1.051 1.00 91.31 108 ASP A O 1
ATOM 861 N N . LEU A 1 109 ? -4.152 -15.541 0.303 1.00 90.00 109 LEU A N 1
ATOM 862 C CA . LEU A 1 109 ? -4.347 -15.828 -1.121 1.00 90.00 109 LEU A CA 1
ATOM 863 C C . LEU A 1 109 ? -3.167 -16.596 -1.735 1.00 90.00 109 LEU A C 1
ATOM 865 O O . LEU A 1 109 ? -3.390 -17.470 -2.573 1.00 90.00 109 LEU A O 1
ATOM 869 N N . ILE A 1 110 ? -1.930 -16.306 -1.313 1.00 91.56 110 ILE A N 1
ATOM 870 C CA . ILE A 1 110 ? -0.724 -17.025 -1.763 1.00 91.56 110 ILE A CA 1
ATOM 871 C C . ILE A 1 110 ? -0.717 -18.473 -1.251 1.00 91.56 110 ILE A C 1
ATOM 873 O O . ILE A 1 110 ? -0.349 -19.375 -2.000 1.00 91.56 110 ILE A O 1
ATOM 877 N N . GLU A 1 111 ? -1.081 -18.703 0.014 1.00 90.75 111 GLU A N 1
ATOM 878 C CA . GLU A 1 111 ? -0.954 -20.024 0.650 1.00 90.75 111 GLU A CA 1
ATOM 879 C C . GLU A 1 111 ? -2.142 -20.953 0.383 1.00 90.75 111 GLU A C 1
ATOM 881 O O . GLU A 1 111 ? -1.943 -22.130 0.089 1.00 90.75 111 GLU A O 1
ATOM 886 N N . LEU A 1 112 ? -3.373 -20.439 0.471 1.00 85.75 112 LEU A N 1
ATOM 887 C CA . LEU A 1 112 ? -4.597 -21.247 0.361 1.00 85.75 112 LEU A CA 1
ATOM 888 C C . LEU A 1 112 ? -5.252 -21.169 -1.029 1.00 85.75 112 LEU A C 1
ATOM 890 O O . LEU A 1 112 ? -6.216 -21.885 -1.300 1.00 85.75 112 LEU A O 1
ATOM 894 N N . GLY A 1 113 ? -4.740 -20.306 -1.911 1.00 83.81 113 GLY A N 1
ATOM 895 C CA . GLY A 1 113 ? -5.256 -20.099 -3.261 1.00 83.81 113 GLY A CA 1
ATOM 896 C C . GLY A 1 113 ? -6.569 -19.307 -3.330 1.00 83.81 113 GLY A C 1
ATOM 897 O O . GLY A 1 113 ? -7.241 -19.042 -2.329 1.00 83.81 113 GLY A O 1
ATOM 898 N N . GLY A 1 114 ? -6.929 -18.922 -4.560 1.00 78.38 114 GLY A N 1
ATOM 899 C CA . GLY A 1 114 ? -8.095 -18.081 -4.865 1.00 78.38 114 GLY A CA 1
ATOM 900 C C . GLY A 1 114 ? -9.407 -18.826 -5.150 1.00 78.38 114 GLY A C 1
ATOM 901 O O . GLY A 1 114 ? -10.453 -18.190 -5.202 1.00 78.38 114 GLY A O 1
ATOM 902 N N . ASN A 1 115 ? -9.396 -20.156 -5.299 1.00 79.19 115 ASN A N 1
ATOM 903 C CA . ASN A 1 115 ? -10.589 -20.954 -5.640 1.00 79.19 115 ASN A CA 1
ATOM 904 C C . ASN A 1 115 ? -11.495 -21.227 -4.416 1.00 79.19 115 ASN A C 1
ATOM 906 O O . ASN A 1 115 ? -11.957 -22.350 -4.213 1.00 79.19 115 ASN A O 1
ATOM 910 N N . ARG A 1 116 ? -11.716 -20.217 -3.565 1.00 83.75 116 ARG A N 1
ATOM 911 C CA . ARG A 1 116 ? -12.481 -20.325 -2.314 1.00 83.75 116 ARG A CA 1
ATOM 912 C C . ARG A 1 116 ? -13.295 -19.067 -2.031 1.00 83.75 116 ARG A C 1
ATOM 914 O O . ARG A 1 116 ? -12.879 -17.959 -2.358 1.00 83.75 116 ARG A O 1
ATOM 921 N N . THR A 1 117 ? -14.428 -19.232 -1.356 1.00 82.56 117 THR A N 1
ATOM 922 C CA . THR A 1 117 ? -15.215 -18.107 -0.837 1.00 82.56 117 THR A CA 1
ATOM 923 C C . THR A 1 117 ? -14.460 -17.426 0.306 1.00 82.56 117 THR A C 1
ATOM 925 O O . THR A 1 117 ? -14.005 -18.092 1.237 1.00 82.56 117 THR A O 1
ATOM 928 N N . LEU A 1 118 ? -14.343 -16.098 0.249 1.00 84.12 118 LEU A N 1
ATOM 929 C CA . LEU A 1 118 ? -13.653 -15.275 1.246 1.00 84.12 118 LEU A CA 1
ATOM 930 C C . LEU A 1 118 ? -14.636 -14.309 1.910 1.00 84.12 118 LEU A C 1
ATOM 932 O O . LEU A 1 118 ? -15.236 -13.467 1.242 1.00 84.12 118 LEU A O 1
ATOM 936 N N . THR A 1 119 ? -14.769 -14.392 3.233 1.00 83.44 119 THR A N 1
ATOM 937 C CA . THR A 1 119 ? -15.603 -13.464 4.008 1.00 83.44 119 THR A CA 1
ATOM 938 C C . THR A 1 119 ? -14.796 -12.220 4.369 1.00 83.44 119 THR A C 1
ATOM 940 O O . THR A 1 119 ? -14.057 -12.207 5.351 1.00 83.44 119 THR A O 1
ATOM 943 N N . LEU A 1 120 ? -14.942 -11.156 3.581 1.00 82.56 120 LEU A N 1
ATOM 944 C CA . LEU A 1 120 ? -14.277 -9.878 3.831 1.00 82.56 120 LEU A CA 1
ATOM 945 C C . LEU A 1 120 ? -15.154 -8.955 4.681 1.00 82.56 120 LEU A C 1
ATOM 947 O O . LEU A 1 120 ? -16.248 -8.573 4.272 1.00 82.56 120 LEU A O 1
ATOM 951 N N . GLN A 1 121 ? -14.644 -8.512 5.833 1.00 79.88 121 GLN A N 1
ATOM 952 C CA . GLN A 1 121 ? -15.234 -7.365 6.526 1.00 79.88 121 GLN A CA 1
ATOM 953 C C . GLN A 1 121 ? -14.844 -6.075 5.795 1.00 79.88 121 GLN A C 1
ATOM 955 O O . GLN A 1 121 ? -13.655 -5.799 5.619 1.00 79.88 121 GLN A O 1
ATOM 960 N N . VAL A 1 122 ? -15.838 -5.275 5.406 1.00 79.81 122 VAL A N 1
ATOM 961 C CA . VAL A 1 122 ? -15.657 -3.936 4.829 1.00 79.81 122 VAL A CA 1
ATOM 962 C C . VAL A 1 122 ? -16.323 -2.930 5.762 1.00 79.81 122 VAL A C 1
ATOM 964 O O . VAL A 1 122 ? -17.520 -3.017 6.024 1.00 79.81 122 VAL A O 1
ATOM 967 N N . LYS A 1 123 ? -15.545 -1.982 6.291 1.00 79.44 123 LYS A N 1
ATOM 968 C CA . LYS A 1 123 ? -16.027 -0.933 7.200 1.00 79.44 123 LYS A CA 1
ATOM 969 C C . LYS A 1 123 ? -15.901 0.414 6.499 1.00 79.44 123 LYS A C 1
ATOM 971 O O . LYS A 1 123 ? -14.803 0.814 6.126 1.00 79.44 123 LYS A O 1
ATOM 976 N N . LYS A 1 124 ? -17.018 1.123 6.337 1.00 77.75 124 LYS A N 1
ATOM 977 C CA . LYS A 1 124 ? -17.065 2.467 5.748 1.00 77.75 124 LYS A CA 1
ATOM 978 C C . LYS A 1 124 ? -17.543 3.454 6.804 1.00 77.75 124 LYS A C 1
ATOM 980 O O . LYS A 1 124 ? -18.575 3.229 7.426 1.00 77.75 124 LYS A O 1
ATOM 985 N N . ARG A 1 125 ? -16.818 4.559 6.993 1.00 77.00 125 ARG A N 1
ATOM 986 C CA . ARG A 1 125 ? -17.289 5.662 7.838 1.00 77.00 125 ARG A CA 1
ATOM 987 C C . ARG A 1 125 ? -18.399 6.408 7.099 1.00 77.00 125 ARG A C 1
ATOM 989 O O . ARG A 1 125 ? -18.173 6.919 6.003 1.00 77.00 125 ARG A O 1
ATOM 996 N N . ILE A 1 126 ? -19.578 6.460 7.704 1.00 81.00 126 ILE A N 1
ATOM 997 C CA . ILE A 1 126 ? -20.745 7.208 7.225 1.00 81.00 126 ILE A CA 1
ATOM 998 C C . ILE A 1 126 ? -20.922 8.421 8.156 1.00 81.00 126 ILE A C 1
ATOM 1000 O O . ILE A 1 126 ? -20.400 8.427 9.276 1.00 81.00 126 ILE A O 1
ATOM 1004 N N . ARG A 1 127 ? -21.571 9.490 7.685 1.00 78.06 127 ARG A N 1
ATOM 1005 C CA . ARG A 1 127 ? -22.018 10.570 8.574 1.00 78.06 127 ARG A CA 1
ATOM 1006 C C . ARG A 1 127 ? -23.210 10.056 9.380 1.00 78.06 127 ARG A C 1
ATOM 1008 O O . ARG A 1 127 ? -24.076 9.408 8.809 1.00 78.06 127 ARG A O 1
ATOM 1015 N N . LEU A 1 128 ? -23.225 10.338 10.680 1.00 78.44 128 LEU A N 1
ATOM 1016 C CA . LEU A 1 128 ? -24.413 10.123 11.503 1.00 78.44 128 LEU A CA 1
ATOM 1017 C C . LEU A 1 128 ? -25.448 11.171 11.080 1.00 78.44 128 LEU A C 1
ATOM 1019 O O . LEU A 1 128 ? -25.125 12.360 11.028 1.00 78.44 128 LEU A O 1
ATOM 1023 N N . GLU A 1 129 ? -26.655 10.731 10.750 1.00 84.88 129 GLU A N 1
ATOM 1024 C CA . GLU A 1 129 ? -27.760 11.574 10.290 1.00 84.88 129 GLU A CA 1
ATOM 1025 C C . GLU A 1 129 ? -29.027 11.193 11.073 1.00 84.88 129 GLU A C 1
ATOM 1027 O O . GLU A 1 129 ? -29.221 10.029 11.419 1.00 84.88 129 GLU A O 1
ATOM 1032 N N . GLY A 1 130 ? -29.880 12.171 11.392 1.00 83.25 130 GLY A N 1
ATOM 1033 C CA . GLY A 1 130 ? -31.091 11.940 12.188 1.00 83.25 130 GLY A CA 1
ATOM 1034 C C . GLY A 1 130 ? -30.811 11.572 13.652 1.00 83.25 130 GLY A C 1
ATOM 1035 O O . GLY A 1 130 ? -29.967 12.185 14.307 1.00 83.25 130 GLY A O 1
ATOM 1036 N N . GLU A 1 131 ? -31.543 10.583 14.168 1.00 80.06 131 GLU A N 1
ATOM 1037 C CA . GLU A 1 131 ? -31.574 10.225 15.595 1.00 80.06 131 GLU A CA 1
ATOM 1038 C C . GLU A 1 131 ? -30.196 9.823 16.150 1.00 80.06 131 GLU A C 1
ATOM 1040 O O . GLU A 1 131 ? -29.844 10.241 17.251 1.00 80.06 131 GLU A O 1
ATOM 1045 N N . GLU A 1 132 ? -29.356 9.126 15.372 1.00 83.12 132 GLU A N 1
ATOM 1046 C CA . GLU A 1 132 ? -27.992 8.758 15.793 1.00 83.12 132 GLU A CA 1
ATOM 1047 C C . GLU A 1 132 ? -27.099 9.987 16.052 1.00 83.12 132 GLU A C 1
ATOM 1049 O O . GLU A 1 132 ? -26.232 9.970 16.931 1.00 83.12 132 GLU A O 1
ATOM 1054 N N . LEU A 1 133 ? -27.305 11.074 15.296 1.00 78.88 133 LEU A N 1
ATOM 1055 C CA . LEU A 1 133 ? -26.594 12.336 15.501 1.00 78.88 133 LEU A CA 1
ATOM 1056 C C . LEU A 1 133 ? -27.098 13.040 16.765 1.00 78.88 133 LEU A C 1
ATOM 1058 O O . LEU A 1 133 ? -26.287 13.547 17.540 1.00 78.88 133 LEU A O 1
ATOM 1062 N N . GLU A 1 134 ? -28.414 13.058 16.986 1.00 78.88 134 GLU A N 1
ATOM 1063 C CA . GLU A 1 134 ? -29.012 13.654 18.182 1.00 78.88 134 GLU A CA 1
ATOM 1064 C C . GLU A 1 134 ? -28.641 12.906 19.461 1.00 78.88 134 GLU A C 1
ATOM 1066 O O . GLU A 1 134 ? -28.346 13.549 20.465 1.00 78.88 134 GLU A O 1
ATOM 1071 N N . GLU A 1 135 ? -28.632 11.572 19.456 1.00 85.62 135 GLU A N 1
ATOM 1072 C CA . GLU A 1 135 ? -28.171 10.784 20.600 1.00 85.62 135 GLU A CA 1
ATOM 1073 C C . GLU A 1 135 ? -26.688 11.024 20.873 1.00 85.62 135 GLU A C 1
ATOM 1075 O O . GLU A 1 135 ? -26.300 11.222 22.026 1.00 85.62 135 GLU A O 1
ATOM 1080 N N . TYR A 1 136 ? -25.856 11.082 19.827 1.00 80.88 136 TYR A N 1
ATOM 1081 C CA . TYR A 1 136 ? -24.440 11.407 19.974 1.00 80.88 136 TYR A CA 1
ATOM 1082 C C . TYR A 1 136 ? -24.232 12.818 20.546 1.00 80.88 136 TYR A C 1
ATOM 1084 O O . TYR A 1 136 ? -23.409 12.989 21.446 1.00 80.88 136 TYR A O 1
ATOM 1092 N N . GLN A 1 137 ? -24.996 13.815 20.084 1.00 79.56 137 GLN A N 1
ATOM 1093 C CA . GLN A 1 137 ? -24.967 15.186 20.610 1.00 79.56 137 GLN A CA 1
ATOM 1094 C C . GLN A 1 137 ? -25.481 15.256 22.052 1.00 79.56 137 GLN A C 1
ATOM 1096 O O . GLN A 1 137 ? -24.759 15.737 22.916 1.00 79.56 137 GLN A O 1
ATOM 1101 N N . LYS A 1 138 ? -26.652 14.684 22.361 1.00 85.50 138 LYS A N 1
ATOM 1102 C CA . LYS A 1 138 ? -27.200 14.606 23.730 1.00 85.50 138 LYS A CA 1
ATOM 1103 C C . LYS A 1 138 ? -26.244 13.892 24.684 1.00 85.50 138 LYS A C 1
ATOM 1105 O O . LYS A 1 138 ? -26.102 14.316 25.828 1.00 85.50 138 LYS A O 1
ATOM 1110 N N . LYS A 1 139 ? -25.554 12.840 24.229 1.00 87.44 139 LYS A N 1
ATOM 1111 C CA . LYS A 1 139 ? -24.518 12.152 25.007 1.00 87.44 139 LYS A CA 1
ATOM 1112 C C . LYS A 1 139 ? -23.291 13.039 25.220 1.00 87.44 139 LYS A C 1
ATOM 1114 O O . LYS A 1 139 ? -22.832 13.140 26.351 1.00 87.44 139 LYS A O 1
ATOM 1119 N N . LYS A 1 140 ? -22.810 13.731 24.182 1.00 87.25 140 LYS A N 1
ATOM 1120 C CA . LYS A 1 140 ? -21.725 14.726 24.268 1.00 87.25 140 LYS A CA 1
ATOM 1121 C C . LYS A 1 140 ? -22.050 15.870 25.229 1.00 87.25 140 LYS A C 1
ATOM 1123 O O . LYS A 1 140 ? -21.201 16.241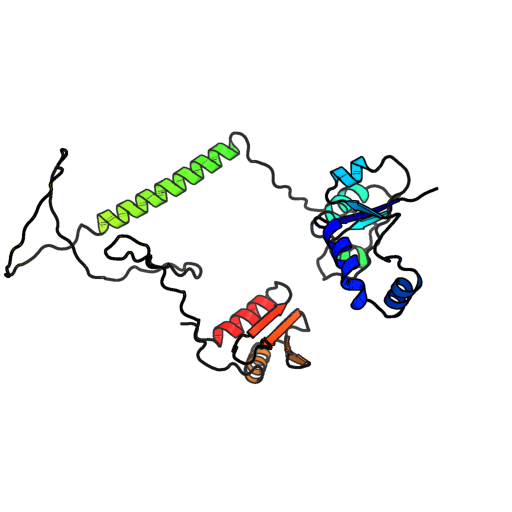 26.034 1.00 87.25 140 LYS A O 1
ATOM 1128 N N . ASP A 1 141 ? -23.267 16.397 25.163 1.00 84.19 141 ASP A N 1
ATOM 1129 C CA . ASP A 1 141 ? -23.751 17.490 26.003 1.00 84.19 141 ASP A CA 1
ATOM 1130 C C . ASP A 1 141 ? -23.962 17.033 27.445 1.00 84.19 141 ASP A C 1
ATOM 1132 O O . ASP A 1 141 ? -23.676 17.785 28.375 1.00 84.19 141 ASP A O 1
ATOM 1136 N N . LYS A 1 142 ? -24.411 15.789 27.651 1.00 84.69 142 LYS A N 1
ATOM 1137 C CA . LYS A 1 142 ? -24.482 15.180 28.979 1.00 84.69 142 LYS A CA 1
ATOM 1138 C C . LYS A 1 142 ? -23.087 14.945 29.554 1.00 84.69 142 LYS A C 1
ATOM 1140 O O . LYS A 1 142 ? -22.829 15.389 30.658 1.00 84.69 142 LYS A O 1
ATOM 1145 N N . GLU A 1 143 ? -22.156 14.366 28.798 1.00 84.69 143 GLU A N 1
ATOM 1146 C CA . GLU A 1 143 ? -20.752 14.221 29.214 1.00 84.69 143 GLU A CA 1
ATOM 1147 C C . GLU A 1 143 ? -20.098 15.584 29.521 1.00 84.69 143 GLU A C 1
ATOM 1149 O O . GLU A 1 143 ? -19.309 15.692 30.459 1.00 84.69 143 GLU A O 1
ATOM 1154 N N . ALA A 1 144 ? -20.447 16.644 28.782 1.00 83.31 144 ALA A N 1
ATOM 1155 C CA . ALA A 1 144 ? -19.985 18.006 29.048 1.00 83.31 144 ALA A CA 1
ATOM 1156 C C . ALA A 1 144 ? -20.623 18.623 30.308 1.00 83.31 144 ALA A C 1
ATOM 1158 O O . ALA A 1 144 ? -19.917 19.271 31.082 1.00 83.31 144 ALA A O 1
ATOM 1159 N N . LYS A 1 145 ? -21.924 18.404 30.544 1.00 83.81 145 LYS A N 1
ATOM 1160 C CA . LYS A 1 145 ? -22.624 18.831 31.768 1.00 83.81 145 LYS A CA 1
ATOM 1161 C C . LYS A 1 145 ? -22.130 18.077 32.995 1.00 83.81 145 LYS A C 1
ATOM 1163 O O . LYS A 1 145 ? -21.707 18.726 33.940 1.00 83.81 145 LYS A O 1
ATOM 1168 N N . ASP A 1 146 ? -22.061 16.750 32.939 1.00 80.88 146 ASP A N 1
ATOM 1169 C CA . ASP A 1 146 ? -21.521 15.895 34.000 1.00 80.88 146 ASP A CA 1
ATOM 1170 C C . ASP A 1 146 ? -20.067 16.292 34.339 1.00 80.88 146 ASP A C 1
ATOM 1172 O O . ASP A 1 146 ? -19.647 16.207 35.494 1.00 80.88 146 ASP A O 1
ATOM 1176 N N . LYS A 1 147 ? -19.284 16.759 33.350 1.00 80.81 147 LYS A N 1
ATOM 1177 C CA . LYS A 1 147 ? -17.945 17.322 33.578 1.00 80.81 147 LYS A CA 1
ATOM 1178 C C . LYS A 1 147 ? -17.996 18.692 34.268 1.00 80.81 147 LYS A C 1
ATOM 1180 O O . LYS A 1 147 ? -17.289 18.877 35.254 1.00 80.81 147 LYS A O 1
ATOM 1185 N N . GLN A 1 148 ? -18.832 19.625 33.804 1.00 73.44 148 GLN A N 1
ATOM 1186 C CA . GLN A 1 148 ? -18.994 20.945 34.435 1.00 73.44 148 GLN A CA 1
ATOM 1187 C C . GLN A 1 148 ? -19.581 20.870 35.853 1.00 73.44 148 GLN A C 1
ATOM 1189 O O . GLN A 1 148 ? -19.206 21.663 36.714 1.00 73.44 148 GLN A O 1
ATOM 1194 N N . GLU A 1 149 ? -20.497 19.939 36.113 1.00 78.25 149 GLU A N 1
ATOM 1195 C CA . GLU A 1 149 ? -21.082 19.713 37.436 1.00 78.25 149 GLU A CA 1
ATOM 1196 C C . GLU A 1 149 ? -20.044 19.108 38.382 1.00 78.25 149 GLU A C 1
ATOM 1198 O O . GLU A 1 149 ? -19.852 19.651 39.465 1.00 78.25 149 GLU A O 1
ATOM 1203 N N . LYS A 1 150 ? -19.250 18.120 37.941 1.00 73.62 150 LYS A N 1
ATOM 1204 C CA . LYS A 1 150 ? -18.097 17.626 38.718 1.00 73.62 150 LYS A CA 1
ATOM 1205 C C . LYS A 1 150 ? -17.040 18.699 38.983 1.00 73.62 150 LYS A C 1
ATOM 1207 O O . LYS A 1 150 ? -16.457 18.711 40.063 1.00 73.62 150 LYS A O 1
ATOM 1212 N N . GLU A 1 151 ? -16.784 19.599 38.034 1.00 69.94 151 GLU A N 1
ATOM 1213 C CA . GLU A 1 151 ? -15.882 20.744 38.235 1.00 69.94 151 GLU A CA 1
ATOM 1214 C C . GLU A 1 151 ? -16.449 21.747 39.263 1.00 69.94 151 GLU A C 1
ATOM 1216 O O . GLU A 1 151 ? -15.686 22.283 40.068 1.00 69.94 151 GLU A O 1
ATOM 1221 N N . LYS A 1 152 ? -17.775 21.952 39.308 1.00 69.56 152 LYS A N 1
ATOM 1222 C CA . LYS A 1 152 ? -18.451 22.812 40.299 1.00 69.56 152 LYS A CA 1
ATOM 1223 C C . LYS A 1 152 ? -18.572 22.177 41.685 1.00 69.56 152 LYS A C 1
ATOM 1225 O O . LYS A 1 152 ? -18.280 22.850 42.668 1.00 69.56 152 LYS A O 1
ATOM 1230 N N . GLU A 1 153 ? -18.951 20.905 41.792 1.00 65.69 153 GLU A N 1
ATOM 1231 C CA . GLU A 1 153 ? -18.988 20.178 43.070 1.00 65.69 153 GLU A CA 1
ATOM 1232 C C . GLU A 1 153 ? -17.588 20.090 43.688 1.00 65.69 153 GLU A C 1
ATOM 1234 O O . GLU A 1 153 ? -17.418 20.359 44.875 1.00 65.69 153 GLU A O 1
ATOM 1239 N N . ALA A 1 154 ? -16.556 19.826 42.877 1.00 62.00 154 ALA A N 1
ATOM 1240 C CA . ALA A 1 154 ? -15.169 19.836 43.338 1.00 62.00 154 ALA A CA 1
ATOM 1241 C C . ALA A 1 154 ? -14.683 21.222 43.811 1.00 62.00 154 ALA A C 1
ATOM 1243 O O . ALA A 1 154 ? -13.715 21.286 44.570 1.00 62.00 154 ALA A O 1
ATOM 1244 N N . ALA A 1 155 ? -15.328 22.312 43.379 1.00 62.53 155 ALA A N 1
ATOM 1245 C CA . ALA A 1 155 ? -15.080 23.659 43.888 1.00 62.53 155 ALA A CA 1
ATOM 1246 C C . ALA A 1 155 ? -15.885 23.957 45.169 1.00 62.53 155 ALA A C 1
ATOM 1248 O O . ALA A 1 155 ? -15.354 24.590 46.077 1.00 62.53 155 ALA A O 1
ATOM 1249 N N . ALA A 1 156 ? -17.125 23.468 45.277 1.00 60.81 156 ALA A N 1
ATOM 1250 C CA . ALA A 1 156 ? -17.979 23.652 46.454 1.00 60.81 156 ALA A CA 1
ATOM 1251 C C . ALA A 1 156 ? -17.470 22.878 47.685 1.00 60.81 156 ALA A C 1
ATOM 1253 O O . ALA A 1 156 ? -17.341 23.461 48.759 1.00 60.81 156 ALA A O 1
ATOM 1254 N N . VAL A 1 157 ? -17.077 21.611 47.510 1.00 52.78 157 VAL A N 1
ATOM 1255 C CA . VAL A 1 157 ? -16.507 20.760 48.581 1.00 52.78 157 VAL A CA 1
ATOM 1256 C C . VAL A 1 157 ? -15.156 21.291 49.091 1.00 52.78 157 VAL A C 1
ATOM 1258 O O . VAL A 1 157 ? -14.713 20.968 50.188 1.00 52.78 157 VAL A O 1
ATOM 1261 N N . SER A 1 158 ? -14.493 22.166 48.328 1.00 51.31 158 SER A N 1
ATOM 1262 C CA . SER A 1 158 ? -13.274 22.853 48.773 1.00 51.31 158 SER A CA 1
ATOM 1263 C C . SER A 1 158 ? -13.541 24.056 49.695 1.00 51.31 158 SER A C 1
ATOM 1265 O O . SER A 1 158 ? -12.580 24.711 50.095 1.00 51.31 158 SER A O 1
ATOM 1267 N N . SER A 1 159 ? -14.806 24.386 49.990 1.00 49.16 159 SER A N 1
ATOM 1268 C CA . SER A 1 159 ? -15.209 25.593 50.731 1.00 49.16 159 SER A CA 1
ATOM 1269 C C . SER A 1 159 ? -15.809 25.313 52.117 1.00 49.16 159 SER A C 1
ATOM 1271 O O . SER A 1 159 ? -16.223 26.258 52.787 1.00 49.16 159 SER A O 1
ATOM 1273 N N . GLU A 1 160 ? -15.901 24.049 52.542 1.00 43.03 160 GLU A N 1
ATOM 1274 C CA . GLU A 1 160 ? -16.636 23.636 53.754 1.00 43.03 160 GLU A CA 1
ATOM 1275 C C . GLU A 1 160 ? -15.745 23.192 54.934 1.00 43.03 160 GLU A C 1
ATOM 1277 O O . GLU A 1 160 ? -16.244 22.656 55.922 1.00 4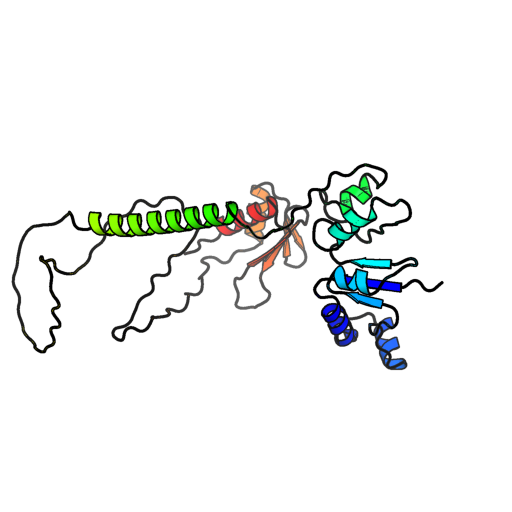3.03 160 GLU A O 1
ATOM 1282 N N . SER A 1 161 ? -14.434 23.454 54.876 1.00 43.50 161 SER A N 1
ATOM 1283 C CA . SER A 1 161 ? -13.506 23.191 55.985 1.00 43.50 161 SER A CA 1
ATOM 1284 C C . SER A 1 161 ? -12.470 24.308 56.162 1.00 43.50 161 SER A C 1
ATOM 1286 O O . SER A 1 161 ? -11.493 24.334 55.418 1.00 43.50 161 SER A O 1
ATOM 1288 N N . GLU A 1 162 ? -12.702 25.190 57.143 1.00 38.03 162 GLU A N 1
ATOM 1289 C CA . GLU A 1 162 ? -11.735 25.794 58.093 1.00 38.03 162 GLU A CA 1
ATOM 1290 C C . GLU A 1 162 ? -12.246 27.157 58.612 1.00 38.03 162 GLU A C 1
ATOM 1292 O O . GLU A 1 162 ? -12.247 28.154 57.896 1.00 38.03 162 GLU A O 1
ATOM 1297 N N . ASP A 1 163 ? -12.636 27.187 59.890 1.00 34.44 163 ASP A N 1
ATOM 1298 C CA . ASP A 1 163 ? -12.741 28.384 60.735 1.00 34.44 163 ASP A CA 1
ATOM 1299 C C . ASP A 1 163 ? -11.854 28.119 61.969 1.00 34.44 163 ASP A C 1
ATOM 1301 O O . ASP A 1 163 ? -12.021 27.070 62.593 1.00 34.44 163 ASP A O 1
ATOM 1305 N N . GLU A 1 164 ? -10.912 29.024 62.284 1.00 37.66 164 GLU A N 1
ATOM 1306 C CA . GLU A 1 164 ? -10.576 29.543 63.636 1.00 37.66 164 GLU A CA 1
ATOM 1307 C C . GLU A 1 164 ? -9.218 30.310 63.673 1.00 37.66 164 GLU A C 1
ATOM 1309 O O . GLU A 1 164 ? -8.173 29.819 63.251 1.00 37.66 164 GLU A O 1
ATOM 1314 N N . ASP A 1 165 ? -9.282 31.492 64.302 1.00 30.50 165 ASP A N 1
ATOM 1315 C CA . ASP A 1 165 ? -8.240 32.272 65.010 1.00 30.50 165 ASP A CA 1
ATOM 1316 C C . ASP A 1 165 ? -7.275 33.277 64.299 1.00 30.50 165 ASP A C 1
ATOM 1318 O O . ASP A 1 165 ? -6.963 33.226 63.109 1.00 30.50 165 ASP A O 1
ATOM 1322 N N . LEU A 1 166 ? -6.878 34.305 65.072 1.00 37.25 166 LEU A N 1
ATOM 1323 C CA . LEU A 1 166 ? -6.340 35.617 64.672 1.00 37.25 166 LEU A CA 1
ATOM 1324 C C . LEU A 1 166 ? -4.796 35.743 64.745 1.00 37.25 166 LEU A C 1
ATOM 1326 O O . LEU A 1 166 ? -4.155 35.102 65.571 1.00 37.25 166 LEU A O 1
ATOM 1330 N N . THR A 1 167 ? -4.203 36.732 64.038 1.00 28.03 167 THR A N 1
ATOM 1331 C CA . THR A 1 167 ? -3.503 37.903 64.668 1.00 28.03 167 THR A CA 1
ATOM 1332 C C . THR A 1 167 ? -2.789 38.892 63.703 1.00 28.03 167 THR A C 1
ATOM 1334 O O . THR A 1 167 ? -1.994 38.517 62.856 1.00 28.03 167 THR A O 1
ATOM 1337 N N . SER A 1 168 ? -3.047 40.194 63.927 1.00 30.94 168 SER A N 1
ATOM 1338 C CA . SER A 1 168 ? -2.180 41.404 63.816 1.00 30.94 168 SER A CA 1
ATOM 1339 C C . SER A 1 168 ? -1.163 41.653 62.662 1.00 30.94 168 SER A C 1
ATOM 1341 O O . SER A 1 168 ? -0.156 40.962 62.544 1.00 30.94 168 SER A O 1
ATOM 1343 N N . GLY A 1 169 ? -1.290 42.809 61.972 1.00 28.47 169 GLY A N 1
ATOM 1344 C CA . GLY A 1 169 ? -0.176 43.503 61.273 1.00 28.47 169 GLY A CA 1
ATOM 1345 C C . GLY A 1 169 ? -0.577 44.488 60.143 1.00 28.47 169 GLY A C 1
ATOM 1346 O O . GLY A 1 169 ? -1.205 44.080 59.175 1.00 28.47 169 GLY A O 1
ATOM 1347 N N . GLY A 1 170 ? -0.221 45.787 60.235 1.00 27.84 170 GLY A N 1
ATOM 1348 C CA . GLY A 1 170 ? -0.454 46.819 59.178 1.00 27.84 170 GLY A CA 1
ATOM 1349 C C . GLY A 1 170 ? 0.532 46.740 57.985 1.00 27.84 170 GLY A C 1
ATOM 1350 O O . GLY A 1 170 ? 1.455 45.941 58.035 1.00 27.84 170 GLY A O 1
ATOM 1351 N N . VAL A 1 171 ? 0.472 47.535 56.896 1.00 28.89 171 VAL A N 1
ATOM 1352 C CA . VAL A 1 171 ? 0.157 48.983 56.710 1.00 28.89 171 VAL A CA 1
ATOM 1353 C C . VAL A 1 171 ? -0.408 49.276 55.274 1.00 28.89 171 VAL A C 1
ATOM 1355 O O . VAL A 1 171 ? -0.543 48.370 54.462 1.00 28.89 171 VAL A O 1
ATOM 1358 N N . LYS A 1 172 ? -0.821 50.528 54.976 1.00 40.94 172 LYS A N 1
ATOM 1359 C CA . LYS A 1 172 ? -1.749 50.996 53.904 1.00 40.94 172 LYS A CA 1
ATOM 1360 C C . LYS A 1 172 ? -1.159 51.395 52.523 1.00 40.94 172 LYS A C 1
ATOM 1362 O O . LYS A 1 172 ? -0.114 52.033 52.472 1.00 40.94 172 LYS A O 1
ATOM 1367 N N . GLY A 1 173 ? -2.002 51.288 51.477 1.00 31.84 173 GLY A N 1
ATOM 1368 C CA . GLY A 1 173 ? -2.088 52.140 50.256 1.00 31.84 173 GLY A CA 1
ATOM 1369 C C . GLY A 1 173 ? -3.167 51.587 49.285 1.00 31.84 173 GLY A C 1
ATOM 1370 O O . GLY A 1 173 ? -3.108 50.404 48.992 1.00 31.84 173 GLY A O 1
ATOM 1371 N N . LYS A 1 174 ? -4.310 52.234 48.964 1.00 38.94 174 LYS A N 1
ATOM 1372 C CA . LYS A 1 174 ? -4.569 53.406 48.072 1.00 38.94 174 LYS A CA 1
ATOM 1373 C C . LYS A 1 174 ? -4.042 53.180 46.630 1.00 38.94 174 LYS A C 1
ATOM 1375 O O . LYS A 1 174 ? -2.833 53.072 46.502 1.00 38.94 174 LYS A O 1
ATOM 1380 N N . HIS A 1 175 ? -4.824 53.119 45.533 1.00 34.62 175 HIS A N 1
ATOM 1381 C CA . HIS A 1 175 ? -6.181 53.631 45.215 1.00 34.62 175 HIS A CA 1
ATOM 1382 C C . HIS A 1 175 ? -7.013 52.731 44.245 1.00 34.62 175 HIS A C 1
ATOM 1384 O O . HIS A 1 175 ? -6.458 52.110 43.349 1.00 34.62 175 HIS A O 1
ATOM 1390 N N . ASP A 1 176 ? -8.341 52.749 44.444 1.00 35.53 176 ASP A N 1
ATOM 1391 C CA . ASP A 1 176 ? -9.486 52.855 43.500 1.00 35.53 176 ASP A CA 1
ATOM 1392 C C . ASP A 1 176 ? -9.625 52.028 42.196 1.00 35.53 176 ASP A C 1
ATOM 1394 O O . ASP A 1 176 ? -9.030 52.347 41.172 1.00 35.53 176 ASP A O 1
ATOM 1398 N N . LEU A 1 177 ? -10.636 51.140 42.158 1.00 38.75 177 LEU A N 1
ATOM 1399 C CA . LEU A 1 177 ? -11.955 51.430 41.544 1.00 38.75 177 LEU A CA 1
ATOM 1400 C C . LEU A 1 177 ? -12.970 50.297 41.816 1.00 38.75 177 LEU A C 1
ATOM 1402 O O . LEU A 1 177 ? -12.703 49.130 41.542 1.00 38.75 177 LEU A O 1
ATOM 1406 N N . LEU A 1 178 ? -14.162 50.634 42.328 1.00 37.47 178 LEU A N 1
ATOM 1407 C CA . LEU A 1 178 ? -15.276 49.686 42.466 1.00 37.47 178 LEU A CA 1
ATOM 1408 C C . LEU A 1 178 ? -16.203 49.767 41.248 1.00 37.47 178 LEU A C 1
ATOM 1410 O O . LEU A 1 178 ? -16.744 50.833 40.966 1.00 37.47 178 LEU A O 1
ATOM 1414 N N . VAL A 1 179 ? -16.532 48.618 40.654 1.00 36.78 179 VAL A N 1
ATOM 1415 C CA . VAL A 1 179 ? -17.813 48.429 39.955 1.00 36.78 179 VAL A CA 1
ATOM 1416 C C . VAL A 1 179 ? -18.585 47.337 40.686 1.00 36.78 179 VAL A C 1
ATOM 1418 O O . VAL A 1 179 ? -18.394 46.146 40.459 1.00 36.78 179 VAL A O 1
ATOM 1421 N N . LYS A 1 180 ? -19.458 47.759 41.607 1.00 36.41 180 LYS A N 1
ATOM 1422 C CA . LYS A 1 180 ? -20.542 46.910 42.101 1.00 36.41 180 LYS A CA 1
ATOM 1423 C C . LYS A 1 180 ? -21.689 46.977 41.102 1.00 36.41 180 LYS A C 1
ATOM 1425 O O . LYS A 1 180 ? -22.267 48.046 40.926 1.00 36.41 180 LYS A O 1
ATOM 1430 N N . THR A 1 181 ? -22.091 45.821 40.592 1.00 31.69 181 THR A N 1
ATOM 1431 C CA . THR A 1 181 ? -23.479 45.598 40.189 1.00 31.69 181 THR A CA 1
ATOM 1432 C C . THR A 1 181 ? -24.029 44.482 41.070 1.00 31.69 181 THR A C 1
ATOM 1434 O O . THR A 1 181 ? -23.534 43.361 41.044 1.00 31.69 181 THR A O 1
ATOM 1437 N N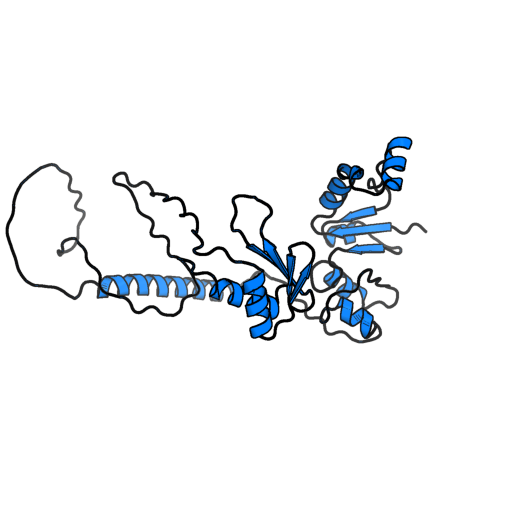 . PHE A 1 182 ? -24.986 44.870 41.913 1.00 28.08 182 PHE A N 1
ATOM 1438 C CA . PHE A 1 182 ? -26.030 44.088 42.585 1.00 28.08 182 PHE A CA 1
ATOM 1439 C C . PHE A 1 182 ? -26.255 42.664 42.012 1.00 28.08 182 PHE A C 1
ATOM 1441 O O . PHE A 1 182 ? -26.352 42.526 40.798 1.00 28.08 182 PHE A O 1
ATOM 1448 N N . GLU A 1 183 ? -26.465 41.575 42.762 1.00 28.55 183 GLU A N 1
ATOM 1449 C CA . GLU A 1 183 ? -26.345 41.248 44.201 1.00 28.55 183 GLU A CA 1
ATOM 1450 C C . GLU A 1 183 ? -26.499 39.687 44.323 1.00 28.55 183 GLU A C 1
ATOM 1452 O O . GLU A 1 183 ? -26.837 39.053 43.329 1.00 28.55 183 GLU A O 1
ATOM 1457 N N . THR A 1 184 ? -26.239 38.939 45.412 1.00 27.80 184 THR A N 1
ATOM 1458 C CA . THR A 1 184 ? -26.073 39.262 46.842 1.00 27.80 184 THR A CA 1
ATOM 1459 C C . THR A 1 184 ? -24.982 38.446 47.563 1.00 27.80 184 THR A C 1
ATOM 1461 O O . THR A 1 184 ? -24.846 37.256 47.317 1.00 27.80 184 THR A O 1
ATOM 1464 N N . ASN A 1 185 ? -24.412 39.059 48.610 1.00 29.09 185 ASN A N 1
ATOM 1465 C CA . ASN A 1 185 ? -23.954 38.469 49.887 1.00 29.09 185 ASN A CA 1
ATOM 1466 C C . ASN A 1 185 ? -22.744 37.495 49.980 1.00 29.09 185 ASN A C 1
ATOM 1468 O O . ASN A 1 185 ? -22.707 36.451 49.347 1.00 29.09 185 ASN A O 1
ATOM 1472 N N . LYS A 1 186 ? -21.885 37.808 50.975 1.00 31.86 186 LYS A N 1
ATOM 1473 C CA . LYS A 1 186 ? -20.868 36.984 51.688 1.00 31.86 186 LYS A CA 1
ATOM 1474 C C . LYS A 1 186 ? -19.646 36.502 50.876 1.00 31.86 186 LYS A C 1
ATOM 1476 O O . LYS A 1 186 ? -19.780 35.776 49.909 1.00 31.86 186 LYS A O 1
ATOM 1481 N N . GLN A 1 187 ? -18.448 37.059 51.109 1.00 32.12 187 GLN A N 1
ATOM 1482 C CA . GLN A 1 187 ? -17.507 36.904 52.254 1.00 32.12 187 GLN A CA 1
ATOM 1483 C C . GLN A 1 187 ? -16.555 35.706 52.069 1.00 32.12 187 GLN A C 1
ATOM 1485 O O . GLN A 1 187 ? -17.010 34.596 51.845 1.00 32.12 187 GLN A O 1
ATOM 1490 N N . GLY A 1 188 ? -15.244 35.947 52.205 1.00 31.66 188 GLY A N 1
ATOM 1491 C CA . GLY A 1 188 ? -14.188 34.923 52.152 1.00 31.66 188 GLY A CA 1
ATOM 1492 C C . GLY A 1 188 ? -12.889 35.459 51.533 1.00 31.66 188 GLY A C 1
ATOM 1493 O O . GLY A 1 188 ? -12.936 36.166 50.528 1.00 31.66 188 GLY A O 1
ATOM 1494 N N . GLN A 1 189 ? -11.738 35.190 52.157 1.00 33.84 189 GLN A N 1
ATOM 1495 C CA . GLN A 1 189 ? -10.416 35.667 51.715 1.00 33.84 189 GLN A CA 1
ATOM 1496 C C . GLN A 1 189 ? -9.629 34.610 50.915 1.00 33.84 189 GLN A C 1
ATOM 1498 O O . GLN A 1 189 ? -10.036 33.464 50.773 1.00 33.84 189 GLN A O 1
ATOM 1503 N N . SER A 1 190 ? -8.482 35.023 50.373 1.00 42.16 190 SER A N 1
ATOM 1504 C CA . SER A 1 190 ? -7.573 34.209 49.558 1.00 42.16 190 SER A CA 1
ATOM 1505 C C . SER A 1 190 ? -6.396 33.661 50.378 1.00 42.16 190 SER A C 1
ATOM 1507 O O . SER A 1 190 ? -5.696 34.476 50.985 1.00 42.16 190 SER A O 1
ATOM 1509 N N . ARG A 1 191 ? -6.122 32.338 50.310 1.00 41.81 191 ARG A N 1
ATOM 1510 C CA . ARG A 1 191 ? -4.825 31.703 49.918 1.00 41.81 191 ARG A CA 1
ATOM 1511 C C . ARG A 1 191 ? -4.629 30.245 50.414 1.00 41.81 191 ARG A C 1
ATOM 1513 O O . ARG A 1 191 ? -5.065 29.903 51.495 1.00 41.81 191 ARG A O 1
ATOM 1520 N N . PHE A 1 192 ? -3.904 29.456 49.596 1.00 42.38 192 PHE A N 1
ATOM 1521 C CA . PHE A 1 192 ? -2.977 28.319 49.870 1.00 42.38 192 PHE A CA 1
ATOM 1522 C C . PHE A 1 192 ? -2.969 27.691 51.296 1.00 42.38 192 PHE A C 1
ATOM 1524 O O . PHE A 1 192 ? -2.776 28.414 52.262 1.00 42.38 192 PHE A O 1
ATOM 1531 N N . PHE A 1 193 ? -2.993 26.359 51.500 1.00 39.44 193 PHE A N 1
ATOM 1532 C CA . PHE A 1 193 ? -2.112 25.321 50.907 1.00 39.44 193 PHE A CA 1
ATOM 1533 C C . PHE A 1 193 ? -2.759 23.906 50.774 1.00 39.44 193 PHE A C 1
ATOM 1535 O O . PHE A 1 193 ? -3.927 23.697 51.057 1.00 39.44 193 PHE A O 1
ATOM 1542 N N . LYS A 1 194 ? -1.992 22.930 50.250 1.00 57.56 194 LYS A N 1
ATOM 1543 C CA . LYS A 1 194 ? -2.424 21.585 49.792 1.00 57.56 194 LYS A CA 1
ATOM 1544 C C . LYS A 1 194 ? -2.726 20.567 50.912 1.00 57.56 194 LYS A C 1
ATOM 1546 O O . LYS A 1 194 ? -1.930 20.437 51.836 1.00 57.56 194 LYS A O 1
ATOM 1551 N N . SER A 1 195 ? -3.644 19.633 50.635 1.00 38.72 195 SER A N 1
ATOM 1552 C CA . SER A 1 195 ? -3.455 18.204 50.967 1.00 38.72 195 SER A CA 1
ATOM 1553 C C . SER A 1 195 ? -3.975 17.274 49.840 1.00 38.72 195 SER A C 1
ATOM 1555 O O . SER A 1 195 ? -4.531 17.745 48.844 1.00 38.72 195 SER A O 1
ATOM 1557 N N . ASN A 1 196 ? -3.652 15.975 49.896 1.00 44.38 196 ASN A N 1
ATOM 1558 C CA . ASN A 1 196 ? -3.578 15.086 48.720 1.00 44.38 196 ASN A CA 1
ATOM 1559 C C . ASN A 1 196 ? -4.925 14.565 48.173 1.00 44.38 196 ASN A C 1
ATOM 1561 O O . ASN A 1 196 ? -5.693 13.921 48.887 1.00 44.38 196 ASN A O 1
ATOM 1565 N N . LYS A 1 197 ? -5.127 14.674 46.848 1.00 45.44 197 LYS A N 1
ATOM 1566 C CA . LYS A 1 197 ? -6.149 13.901 46.114 1.00 45.44 197 LYS A CA 1
ATOM 1567 C C . LYS A 1 197 ? -5.682 12.460 45.873 1.00 45.44 197 LYS A C 1
ATOM 1569 O O . LYS A 1 197 ? -4.551 12.234 45.451 1.00 45.44 197 LYS A O 1
ATOM 1574 N N . LYS A 1 198 ? -6.581 11.489 46.070 1.00 44.06 198 LYS A N 1
ATOM 1575 C CA . LYS A 1 198 ? -6.387 10.095 45.633 1.00 44.06 198 LYS A CA 1
ATOM 1576 C C . LYS A 1 198 ? -6.388 10.037 44.103 1.00 44.06 198 LYS A C 1
ATOM 1578 O O . LYS A 1 198 ? -7.325 10.521 43.472 1.00 44.06 198 LYS A O 1
ATOM 1583 N N . GLN A 1 199 ? -5.351 9.442 43.524 1.00 44.84 199 GLN A N 1
ATOM 1584 C CA . GLN A 1 199 ? -5.158 9.365 42.079 1.00 44.84 199 GLN A CA 1
ATOM 1585 C C . GLN A 1 199 ? -5.651 8.010 41.556 1.00 44.84 199 GLN A C 1
ATOM 1587 O O . GLN A 1 199 ? -5.100 6.965 41.894 1.00 44.84 199 GLN A O 1
ATOM 1592 N N . PHE A 1 200 ? -6.711 8.030 40.748 1.00 43.81 200 PHE A N 1
ATOM 1593 C CA . PHE A 1 200 ? -7.114 6.875 39.941 1.00 43.81 200 PHE A CA 1
ATOM 1594 C C . PHE A 1 200 ? -6.098 6.662 38.802 1.00 43.81 200 PHE A C 1
ATOM 1596 O O . PHE A 1 200 ? -5.470 7.639 38.380 1.00 43.81 200 PHE A O 1
ATOM 1603 N N . PRO A 1 201 ? -5.928 5.431 38.283 1.00 41.41 201 PRO A N 1
ATOM 1604 C CA . PRO A 1 201 ? -4.988 5.159 37.199 1.00 41.41 201 PRO A CA 1
ATOM 1605 C C . PRO A 1 201 ? -5.462 5.804 35.888 1.00 41.41 201 PRO A C 1
ATOM 1607 O O . PRO A 1 201 ? -6.237 5.225 35.129 1.00 41.41 201 PRO A O 1
ATOM 1610 N N . MET A 1 202 ? -4.993 7.024 35.627 1.00 41.72 202 MET A N 1
ATOM 1611 C CA . MET A 1 202 ? -5.010 7.615 34.291 1.00 41.72 202 MET A CA 1
ATOM 1612 C C . MET A 1 202 ? -3.860 7.039 33.462 1.00 41.72 202 MET A C 1
ATOM 1614 O O . MET A 1 202 ? -2.776 6.783 33.988 1.00 41.72 202 MET A O 1
ATOM 1618 N N . PHE A 1 203 ? -4.083 6.899 32.153 1.00 44.75 203 PHE A N 1
ATOM 1619 C CA . PHE A 1 203 ? -2.986 6.784 31.189 1.00 44.75 203 PHE A CA 1
ATOM 1620 C C . PHE A 1 203 ? -2.004 7.961 31.365 1.00 44.75 203 PHE A C 1
ATOM 1622 O O . PHE A 1 203 ? -2.457 9.044 31.750 1.00 44.75 203 PHE A O 1
ATOM 1629 N N . PRO A 1 204 ? -0.696 7.794 31.080 1.00 41.34 204 PRO A N 1
ATOM 1630 C CA . PRO A 1 204 ? 0.302 8.835 31.322 1.00 41.34 204 PRO A CA 1
ATOM 1631 C C . PRO A 1 204 ? -0.029 10.138 30.581 1.00 41.34 204 PRO A C 1
ATOM 1633 O O . PRO A 1 204 ? 0.134 10.250 29.368 1.00 41.34 204 PRO A O 1
ATOM 1636 N N . PHE A 1 205 ? -0.510 11.129 31.328 1.00 43.56 205 PHE A N 1
ATOM 1637 C CA . PHE A 1 205 ? -0.859 12.454 30.831 1.00 43.56 205 PHE A CA 1
ATOM 1638 C C . PHE A 1 205 ? -0.327 13.494 31.815 1.00 43.56 205 PHE A C 1
ATOM 1640 O O . PHE A 1 205 ? -0.855 13.657 32.916 1.00 43.56 205 PHE A O 1
ATOM 1647 N N . HIS A 1 206 ? 0.744 14.187 31.428 1.00 51.75 206 HIS A N 1
ATOM 1648 C CA . HIS A 1 206 ? 1.280 15.294 32.213 1.00 51.75 206 HIS A CA 1
ATOM 1649 C C . HIS A 1 206 ? 0.402 16.535 32.012 1.00 51.75 206 HIS A C 1
ATOM 1651 O O . HIS A 1 206 ? 0.493 17.212 30.988 1.00 51.75 206 HIS A O 1
ATOM 1657 N N . GLU A 1 207 ? -0.429 16.859 33.006 1.00 48.72 207 GLU A N 1
ATOM 1658 C CA . GLU A 1 207 ? -1.133 18.144 33.060 1.00 48.72 207 GLU A CA 1
ATOM 1659 C C . GLU A 1 207 ? -0.126 19.299 33.184 1.00 48.72 207 GLU A C 1
ATOM 1661 O O . GLU A 1 207 ? 0.385 19.611 34.265 1.00 48.72 207 GLU A O 1
ATOM 1666 N N . THR A 1 208 ? 0.149 19.969 32.065 1.00 52.50 208 THR A N 1
ATOM 1667 C CA . THR A 1 208 ? 0.977 21.174 32.030 1.00 52.50 208 THR A CA 1
ATOM 1668 C C . THR A 1 208 ? 0.227 22.340 32.674 1.00 52.50 208 THR A C 1
ATOM 1670 O O . THR A 1 208 ? -0.693 22.929 32.107 1.00 52.50 208 THR A O 1
ATOM 1673 N N . LYS A 1 209 ? 0.617 22.695 33.903 1.00 52.62 209 LYS A N 1
ATOM 1674 C CA . LYS A 1 209 ? 0.029 23.833 34.620 1.00 52.62 209 LYS A CA 1
ATOM 1675 C C . LYS A 1 209 ? 0.423 25.145 33.952 1.00 52.62 209 LYS A C 1
ATOM 1677 O O . LYS A 1 209 ? 1.524 25.648 34.169 1.00 52.62 209 LYS A O 1
ATOM 1682 N N . ILE A 1 210 ? -0.506 25.698 33.178 1.00 59.75 210 ILE A N 1
ATOM 1683 C CA . ILE A 1 210 ? -0.401 27.026 32.575 1.00 59.75 210 ILE A CA 1
ATOM 1684 C C . ILE A 1 210 ? -0.241 28.055 33.701 1.00 59.75 210 ILE A C 1
ATOM 1686 O O . ILE A 1 210 ? -1.143 28.235 34.520 1.00 59.75 210 ILE A O 1
ATOM 1690 N N . LYS A 1 211 ? 0.922 28.708 33.755 1.00 58.94 211 LYS A N 1
ATOM 1691 C CA . LYS A 1 211 ? 1.163 29.874 34.609 1.00 58.94 211 LYS A CA 1
ATOM 1692 C C . LYS A 1 211 ? 0.984 31.137 33.775 1.00 58.94 211 LYS A C 1
ATOM 1694 O O . LYS A 1 211 ? 1.378 31.164 32.611 1.00 58.94 211 LYS A O 1
ATOM 1699 N N . TYR A 1 212 ? 0.425 32.162 34.396 1.00 64.88 212 TYR A N 1
ATOM 1700 C CA . TYR A 1 212 ? 0.323 33.505 33.839 1.00 64.88 212 TYR A CA 1
ATOM 1701 C C . TYR A 1 212 ? 1.288 34.413 34.603 1.00 64.88 212 TYR A C 1
ATOM 1703 O O . TYR A 1 212 ? 1.543 34.159 35.785 1.00 64.88 212 TYR A O 1
ATOM 1711 N N . ASP A 1 213 ? 1.852 35.414 33.936 1.00 69.12 213 ASP A N 1
ATOM 1712 C CA . ASP A 1 213 ? 2.665 36.439 34.593 1.00 69.12 213 ASP A CA 1
ATOM 1713 C C . ASP A 1 213 ? 1.801 37.569 35.186 1.00 69.12 213 ASP A C 1
ATOM 1715 O O . ASP A 1 213 ? 0.570 37.540 35.124 1.00 69.12 213 ASP A O 1
ATOM 1719 N N . GLU A 1 214 ? 2.448 38.570 35.789 1.00 64.94 214 GLU A N 1
ATOM 1720 C CA . GLU A 1 214 ? 1.773 39.728 36.396 1.00 64.94 214 GLU A CA 1
ATOM 1721 C C . GLU A 1 214 ? 1.069 40.641 35.369 1.00 64.94 214 GLU A C 1
ATOM 1723 O O . GLU A 1 214 ? 0.298 41.516 35.763 1.00 64.94 214 GLU A O 1
ATOM 1728 N N . TYR A 1 215 ? 1.283 40.418 34.066 1.00 70.88 215 TYR A N 1
ATOM 1729 C CA . TYR A 1 215 ? 0.658 41.150 32.960 1.00 70.88 215 TYR A CA 1
ATOM 1730 C C . TYR A 1 215 ? -0.421 40.332 32.225 1.00 70.88 215 TYR A C 1
ATOM 1732 O O . TYR A 1 215 ? -1.103 40.860 31.347 1.00 70.88 215 TYR A O 1
ATOM 1740 N N . GLY A 1 216 ? -0.642 39.076 32.628 1.00 63.56 216 GLY A N 1
ATOM 1741 C CA . GLY A 1 216 ? -1.672 38.194 32.080 1.00 63.56 216 GLY A CA 1
ATOM 1742 C C . GLY A 1 216 ? -1.247 37.405 30.840 1.00 63.56 216 GLY A C 1
ATOM 1743 O O . GLY A 1 216 ? -2.091 36.733 30.240 1.00 63.56 216 GLY A O 1
ATOM 1744 N N . GLU A 1 217 ? 0.032 37.432 30.456 1.00 64.50 217 GLU A N 1
ATOM 1745 C CA . GLU A 1 217 ? 0.536 36.599 29.366 1.00 64.50 217 GLU A CA 1
ATOM 1746 C C . GLU A 1 217 ? 0.786 35.159 29.836 1.00 64.50 217 GLU A C 1
ATOM 1748 O O . GLU A 1 217 ? 1.142 34.888 30.986 1.00 64.50 217 GLU A O 1
ATOM 1753 N N . VAL A 1 218 ? 0.579 34.194 28.934 1.00 67.44 218 VAL A N 1
ATOM 1754 C CA . VAL A 1 218 ? 0.836 32.775 29.217 1.00 67.44 218 VAL A CA 1
ATOM 1755 C C . VAL A 1 218 ? 2.342 32.529 29.237 1.00 67.44 218 VAL A C 1
ATOM 1757 O O . VAL A 1 218 ? 2.984 32.519 28.184 1.00 67.44 218 VAL A O 1
ATOM 1760 N N . ILE A 1 219 ? 2.887 32.224 30.416 1.00 61.25 219 ILE A N 1
ATOM 1761 C CA . ILE A 1 219 ? 4.282 31.812 30.579 1.00 61.25 219 ILE A CA 1
ATOM 1762 C C . ILE A 1 219 ? 4.451 30.426 29.950 1.00 61.25 219 ILE A C 1
ATOM 1764 O O . ILE A 1 219 ? 4.231 29.386 30.580 1.00 61.25 219 ILE A O 1
ATOM 1768 N N . ARG A 1 220 ? 4.872 30.409 28.684 1.00 56.22 220 ARG A N 1
ATOM 1769 C CA . ARG A 1 220 ? 5.322 29.202 27.987 1.00 56.22 220 ARG A CA 1
ATOM 1770 C C . ARG A 1 220 ? 6.705 28.821 28.502 1.00 56.22 220 ARG A C 1
ATOM 1772 O O . ARG A 1 220 ? 7.714 29.159 27.893 1.00 56.22 220 ARG A O 1
ATOM 1779 N N . ILE A 1 221 ? 6.741 28.116 29.632 1.00 57.16 221 ILE A N 1
ATOM 1780 C CA . ILE A 1 221 ? 7.950 27.414 30.073 1.00 57.16 221 ILE A CA 1
ATOM 1781 C C . ILE A 1 221 ? 8.316 26.433 28.943 1.00 57.16 221 ILE A C 1
ATOM 1783 O O . ILE A 1 221 ? 7.462 25.610 28.593 1.00 57.16 221 ILE A O 1
ATOM 1787 N N . PRO A 1 222 ? 9.514 26.523 28.332 1.00 58.75 222 PRO A N 1
ATOM 1788 C CA . PRO A 1 222 ? 9.947 25.532 27.353 1.00 58.75 222 PRO A CA 1
ATOM 1789 C C . PRO A 1 222 ? 9.920 24.144 28.006 1.00 58.75 222 PRO A C 1
ATOM 1791 O O . PRO A 1 222 ? 10.275 24.047 29.185 1.00 58.75 222 PRO A O 1
ATOM 1794 N N . PRO A 1 223 ? 9.495 23.080 27.300 1.00 52.88 223 PRO A N 1
ATOM 1795 C CA . PRO A 1 223 ? 9.602 21.735 27.848 1.00 52.88 223 PRO A CA 1
ATOM 1796 C C . PRO A 1 223 ? 11.061 21.476 28.235 1.00 52.88 223 PRO A C 1
ATOM 1798 O O . PRO A 1 223 ? 11.967 21.762 27.457 1.00 52.88 223 PRO A O 1
ATOM 1801 N N . HIS A 1 224 ? 11.283 20.992 29.456 1.00 50.38 224 HIS A N 1
ATOM 1802 C CA . HIS A 1 224 ? 12.616 20.603 29.898 1.00 50.38 224 HIS A CA 1
ATOM 1803 C C . HIS A 1 224 ? 13.074 19.396 29.075 1.00 50.38 224 HIS A C 1
ATOM 1805 O O . HIS A 1 224 ? 12.307 18.442 28.924 1.00 50.38 224 HIS A O 1
ATOM 1811 N N . ASP A 1 225 ? 14.306 19.430 28.568 1.00 52.84 225 ASP A N 1
ATOM 1812 C CA . ASP A 1 225 ? 14.889 18.283 27.878 1.00 52.84 225 ASP A CA 1
ATOM 1813 C C . ASP A 1 225 ? 14.949 17.085 28.833 1.00 52.84 225 ASP A C 1
ATOM 1815 O O . ASP A 1 225 ? 15.477 17.174 29.948 1.00 52.84 225 ASP A O 1
ATOM 1819 N N . THR A 1 226 ? 14.385 15.954 28.403 1.00 51.72 226 THR A N 1
ATOM 1820 C CA . THR A 1 226 ? 14.321 14.729 29.204 1.00 51.72 226 THR A CA 1
ATOM 1821 C C . THR A 1 226 ? 15.728 14.192 29.428 1.00 51.72 226 THR A C 1
ATOM 1823 O O . THR A 1 226 ? 16.312 13.533 28.566 1.00 51.72 226 THR A O 1
ATOM 1826 N N . SER A 1 227 ? 16.281 14.495 30.598 1.00 47.44 227 SER A N 1
ATOM 1827 C CA . SER A 1 227 ? 17.607 14.051 31.015 1.00 47.44 227 SER A CA 1
ATOM 1828 C C . SER A 1 227 ? 17.561 12.574 31.397 1.00 47.44 227 SER A C 1
ATOM 1830 O O . SER A 1 227 ? 17.245 12.229 32.535 1.00 47.44 227 SER A O 1
ATOM 1832 N N . PHE A 1 228 ? 17.864 11.692 30.443 1.00 56.03 228 PHE A N 1
ATOM 1833 C CA . PHE A 1 228 ? 17.977 10.260 30.709 1.00 56.03 228 PHE A CA 1
ATOM 1834 C C . PHE A 1 228 ? 19.136 10.001 31.674 1.00 56.03 228 PHE A C 1
ATOM 1836 O O . PHE A 1 228 ? 20.305 10.163 31.322 1.00 56.03 228 PHE A O 1
ATOM 1843 N N . ILE A 1 229 ? 18.809 9.592 32.900 1.00 50.25 229 ILE A N 1
ATOM 1844 C CA . ILE A 1 229 ? 19.804 9.111 33.855 1.00 50.25 229 ILE A CA 1
ATOM 1845 C C . ILE A 1 229 ? 20.202 7.694 33.431 1.00 50.25 229 ILE A C 1
ATOM 1847 O O . ILE A 1 229 ? 19.336 6.834 33.278 1.00 50.25 229 ILE A O 1
ATOM 1851 N N . ASN A 1 230 ? 21.517 7.474 33.329 1.00 54.69 230 ASN A N 1
ATOM 1852 C CA . ASN A 1 230 ? 22.204 6.261 32.869 1.00 54.69 230 ASN A CA 1
ATOM 1853 C C . ASN A 1 230 ? 22.388 6.148 31.336 1.00 54.69 230 ASN A C 1
ATOM 1855 O O . ASN A 1 230 ? 21.469 6.353 30.542 1.00 54.69 230 ASN A O 1
ATOM 1859 N N . GLU A 1 231 ? 23.605 5.787 30.920 1.00 66.19 231 GLU A N 1
ATOM 1860 C CA . GLU A 1 231 ? 23.916 5.431 29.532 1.00 66.19 231 GLU A CA 1
ATOM 1861 C C . GLU A 1 231 ? 23.528 3.968 29.301 1.00 66.19 231 GLU A C 1
ATOM 1863 O O . GLU A 1 231 ? 24.122 3.064 29.891 1.00 66.19 231 GLU A O 1
ATOM 1868 N N . LEU A 1 232 ? 22.529 3.711 28.452 1.00 70.69 232 LEU A N 1
ATOM 1869 C CA . LEU A 1 232 ? 22.128 2.338 28.159 1.00 70.69 232 LEU A CA 1
ATOM 1870 C C . LEU A 1 232 ? 23.143 1.690 27.214 1.00 70.69 232 LEU A C 1
ATOM 1872 O O . LEU A 1 232 ? 23.249 2.043 26.037 1.00 70.69 232 LEU A O 1
ATOM 1876 N N . GLN A 1 233 ? 23.866 0.696 27.723 1.00 77.50 233 GLN A N 1
ATOM 1877 C CA . GLN A 1 233 ? 24.682 -0.173 26.888 1.00 77.50 233 GLN A CA 1
ATOM 1878 C C . GLN A 1 233 ? 23.787 -1.248 26.262 1.00 77.50 233 GLN A C 1
ATOM 1880 O O . GLN A 1 233 ? 23.134 -2.027 26.959 1.00 77.50 233 GLN A O 1
ATOM 1885 N N . LEU A 1 234 ? 23.768 -1.326 24.926 1.00 81.81 234 LEU A N 1
ATOM 1886 C CA . LEU A 1 234 ? 22.964 -2.321 24.202 1.00 81.81 234 LEU A CA 1
ATOM 1887 C C . LEU A 1 234 ? 23.348 -3.771 24.574 1.00 81.81 234 LEU A C 1
ATOM 1889 O O . LEU A 1 234 ? 22.535 -4.680 24.410 1.00 81.81 234 LEU A O 1
ATOM 1893 N N . SER A 1 235 ? 24.562 -4.004 25.090 1.00 83.00 235 SER A N 1
ATOM 1894 C CA . SER A 1 235 ? 25.013 -5.286 25.660 1.00 83.00 235 SER A CA 1
ATOM 1895 C C . SER A 1 235 ? 24.160 -5.741 26.845 1.00 83.00 235 SER A C 1
ATOM 1897 O O . SER A 1 235 ? 23.773 -6.908 26.931 1.00 83.00 235 SER A O 1
ATOM 1899 N N . ASP A 1 236 ? 23.830 -4.810 27.730 1.00 84.31 236 ASP A N 1
ATOM 1900 C CA . ASP A 1 236 ? 23.173 -5.070 29.010 1.00 84.31 236 ASP A CA 1
ATOM 1901 C C . ASP A 1 236 ? 21.663 -5.211 28.786 1.00 84.31 236 ASP A C 1
ATOM 1903 O O . ASP A 1 236 ? 20.986 -6.071 29.370 1.00 84.31 236 ASP A O 1
ATOM 1907 N N . PHE A 1 237 ? 21.142 -4.433 27.832 1.00 85.56 237 PHE A N 1
ATOM 1908 C CA . PHE A 1 237 ? 19.795 -4.614 27.313 1.00 85.56 237 PHE A CA 1
ATOM 1909 C C . PHE A 1 237 ? 19.644 -5.954 26.586 1.00 85.56 237 PHE A C 1
ATOM 1911 O O . PHE A 1 237 ? 18.686 -6.669 26.863 1.00 85.56 237 PHE A O 1
ATOM 1918 N N . LYS A 1 238 ? 20.621 -6.391 25.774 1.00 85.62 238 LYS A N 1
ATOM 1919 C CA . LYS A 1 238 ? 20.632 -7.745 25.188 1.00 85.62 238 LYS A CA 1
ATOM 1920 C C . LYS A 1 238 ? 20.588 -8.841 26.258 1.00 85.62 238 LYS A C 1
ATOM 1922 O O . LYS A 1 238 ? 19.821 -9.793 26.114 1.00 85.62 238 LYS A O 1
ATOM 1927 N N . GLN A 1 239 ? 21.370 -8.721 27.334 1.00 86.12 239 GLN A N 1
ATOM 1928 C CA . GLN A 1 239 ? 21.347 -9.698 28.431 1.00 86.12 239 GLN A CA 1
ATOM 1929 C C . GLN A 1 239 ? 19.972 -9.743 29.122 1.00 86.12 239 GLN A C 1
ATOM 1931 O O . GLN A 1 239 ? 19.466 -10.820 29.448 1.00 86.12 239 GLN A O 1
ATOM 1936 N N . THR A 1 240 ? 19.335 -8.585 29.302 1.00 85.25 240 THR A N 1
ATOM 1937 C CA . THR A 1 240 ? 17.977 -8.464 29.865 1.00 85.25 240 THR A CA 1
ATOM 1938 C C . THR A 1 240 ? 16.915 -9.032 28.915 1.00 85.25 240 THR A C 1
ATOM 1940 O O . THR A 1 240 ? 16.012 -9.745 29.358 1.00 85.25 240 THR A O 1
ATOM 1943 N N . LEU A 1 241 ? 17.108 -8.803 27.613 1.00 86.81 241 LEU A N 1
ATOM 1944 C CA . LEU A 1 241 ? 16.521 -9.464 26.447 1.00 86.81 241 LEU A CA 1
ATOM 1945 C C . LEU A 1 241 ? 16.354 -10.974 26.641 1.00 86.81 241 LEU A C 1
ATOM 1947 O O . LEU A 1 241 ? 15.271 -11.534 26.846 1.00 86.81 241 LEU A O 1
ATOM 1951 N N . GLN A 1 242 ? 17.519 -11.613 26.653 1.00 87.81 242 GLN A N 1
ATOM 1952 C CA . GLN A 1 242 ? 17.688 -13.057 26.755 1.00 87.81 242 GLN A CA 1
ATOM 1953 C C . GLN A 1 242 ? 17.142 -13.609 28.077 1.00 87.81 242 GLN A C 1
ATOM 1955 O O . GLN A 1 242 ? 16.513 -14.667 28.089 1.00 87.81 242 GLN A O 1
ATOM 1960 N N . ARG A 1 243 ? 17.299 -12.877 29.190 1.00 87.75 243 ARG A N 1
ATOM 1961 C CA . ARG A 1 243 ? 16.745 -13.266 30.500 1.00 87.75 243 ARG A CA 1
ATOM 1962 C C . ARG A 1 243 ? 15.213 -13.313 30.515 1.00 87.75 243 ARG A C 1
ATOM 1964 O O . ARG A 1 243 ? 14.644 -14.098 31.266 1.00 87.75 243 ARG A O 1
ATOM 1971 N N . ASN A 1 244 ? 14.558 -12.511 29.676 1.00 84.88 244 ASN A N 1
ATOM 1972 C CA . ASN A 1 244 ? 13.106 -12.508 29.486 1.00 84.88 244 ASN A CA 1
ATOM 1973 C C . ASN A 1 244 ? 12.623 -13.501 28.407 1.00 84.88 244 ASN A C 1
ATOM 1975 O O . ASN A 1 244 ? 11.429 -13.530 28.087 1.00 84.88 244 ASN A O 1
ATOM 1979 N N . GLY A 1 245 ? 13.520 -14.333 27.864 1.00 84.94 245 GLY A N 1
ATOM 1980 C CA . GLY A 1 245 ? 13.197 -15.340 26.852 1.00 84.94 245 GLY A CA 1
ATOM 1981 C C . GLY A 1 245 ? 12.961 -14.761 25.456 1.00 84.94 245 GLY A C 1
ATOM 1982 O O . GLY A 1 245 ? 12.175 -15.323 24.698 1.00 84.94 245 GLY A O 1
ATOM 1983 N N . ILE A 1 246 ? 13.589 -13.626 25.135 1.00 85.88 246 ILE A N 1
ATOM 1984 C CA . ILE A 1 246 ? 13.527 -12.998 23.812 1.00 85.88 246 ILE A CA 1
ATOM 1985 C C . ILE A 1 246 ? 14.843 -13.280 23.071 1.00 85.88 246 ILE A C 1
ATOM 1987 O O . ILE A 1 246 ? 15.929 -13.027 23.597 1.00 85.88 246 ILE A O 1
ATOM 1991 N N . ASP A 1 247 ? 14.739 -13.801 21.846 1.00 83.75 247 ASP A N 1
ATOM 1992 C CA . ASP A 1 247 ? 15.881 -14.040 20.954 1.00 83.75 247 ASP A CA 1
ATOM 1993 C C . ASP A 1 247 ? 16.470 -12.690 20.492 1.00 83.75 247 ASP A C 1
ATOM 1995 O O . ASP A 1 247 ? 15.727 -11.836 19.994 1.00 83.75 247 ASP A O 1
ATOM 1999 N N . CYS A 1 248 ? 17.784 -12.476 20.656 1.00 86.81 248 CYS A N 1
ATOM 2000 C CA . CYS A 1 248 ? 18.449 -11.202 20.331 1.00 86.81 248 CYS A CA 1
ATOM 2001 C C . CYS A 1 248 ? 19.856 -11.382 19.732 1.00 86.81 248 CYS A C 1
ATOM 2003 O O . CYS A 1 248 ? 20.731 -12.010 20.343 1.00 86.81 248 CYS A O 1
ATOM 2005 N N . GLU A 1 249 ? 20.119 -10.733 18.599 1.00 87.38 249 GLU A N 1
ATOM 2006 C CA . GLU A 1 249 ? 21.388 -10.769 17.863 1.00 87.38 249 GLU A CA 1
ATOM 2007 C C . GLU A 1 249 ? 21.892 -9.355 17.541 1.00 87.38 249 GLU A C 1
ATOM 2009 O O . GLU A 1 249 ? 21.110 -8.421 17.403 1.00 87.38 249 GLU A O 1
ATOM 2014 N N . PHE A 1 250 ? 23.214 -9.183 17.451 1.00 87.31 250 PHE A N 1
ATOM 2015 C CA . PHE A 1 250 ? 23.816 -7.914 17.030 1.00 87.31 250 PHE A CA 1
ATOM 2016 C C . PHE A 1 250 ? 24.181 -7.995 15.552 1.00 87.31 250 PHE A C 1
ATOM 2018 O O . PHE A 1 250 ? 24.914 -8.900 15.157 1.00 87.31 250 PHE A O 1
ATOM 2025 N N . MET A 1 251 ? 23.723 -7.026 14.766 1.00 82.62 251 MET A N 1
ATOM 2026 C CA . MET A 1 251 ? 24.080 -6.862 13.361 1.00 82.62 251 MET A CA 1
ATOM 2027 C C . MET A 1 251 ? 24.406 -5.389 13.109 1.00 82.62 251 MET A C 1
ATOM 2029 O O . MET A 1 251 ? 23.546 -4.533 13.266 1.00 82.62 251 MET A O 1
ATOM 2033 N N . ASP A 1 252 ? 25.661 -5.106 12.755 1.00 75.69 252 ASP A N 1
ATOM 2034 C CA . ASP A 1 252 ? 26.149 -3.775 12.349 1.00 75.69 252 ASP A CA 1
ATOM 2035 C C . ASP A 1 252 ? 25.772 -2.618 13.307 1.00 75.69 252 ASP A C 1
ATOM 2037 O O . ASP A 1 252 ? 25.237 -1.586 12.916 1.00 75.69 252 ASP A O 1
ATOM 2041 N N . GLY A 1 253 ? 25.981 -2.823 14.614 1.00 73.94 253 GLY A N 1
ATOM 2042 C CA . GLY A 1 253 ? 25.643 -1.841 15.659 1.00 73.94 253 GLY A CA 1
ATOM 2043 C C . GLY A 1 253 ? 24.158 -1.783 16.053 1.00 73.94 253 GLY A C 1
ATOM 2044 O O . GLY A 1 253 ? 23.821 -1.155 17.056 1.00 73.94 253 GLY A O 1
ATOM 2045 N N . VAL A 1 254 ? 23.281 -2.486 15.332 1.00 83.88 254 VAL A N 1
ATOM 2046 C CA . VAL A 1 254 ? 21.855 -2.639 15.646 1.00 83.88 254 VAL A CA 1
ATOM 2047 C C . VAL A 1 254 ? 21.628 -3.928 16.440 1.00 83.88 254 VAL A C 1
ATOM 2049 O O . VAL A 1 254 ? 22.175 -4.986 16.117 1.00 83.88 254 VAL A O 1
ATOM 2052 N N . LEU A 1 255 ? 20.807 -3.859 17.488 1.00 87.00 255 LEU A N 1
ATOM 2053 C CA . LEU A 1 255 ? 20.346 -5.019 18.247 1.00 87.00 255 LEU A CA 1
ATOM 2054 C C . LEU A 1 255 ? 18.995 -5.481 17.687 1.00 87.00 255 LEU A C 1
ATOM 2056 O O . LEU A 1 255 ? 17.964 -4.840 17.887 1.00 87.00 255 LEU A O 1
ATOM 2060 N N . ILE A 1 256 ? 19.003 -6.606 16.980 1.00 88.06 256 ILE A N 1
ATOM 2061 C CA . ILE A 1 256 ? 17.821 -7.207 16.367 1.00 88.06 256 ILE A CA 1
ATOM 2062 C C . ILE A 1 256 ? 17.211 -8.208 17.347 1.00 88.06 256 ILE A C 1
ATOM 2064 O O . ILE A 1 256 ? 17.887 -9.110 17.841 1.00 88.06 256 ILE A O 1
ATOM 2068 N N . CYS A 1 257 ? 15.924 -8.042 17.625 1.00 84.38 257 CYS A N 1
ATOM 2069 C CA . CYS A 1 257 ? 15.154 -8.808 18.597 1.00 84.38 257 CYS A CA 1
ATOM 2070 C C . CYS A 1 257 ? 14.035 -9.600 17.903 1.00 84.38 257 CYS A C 1
ATOM 2072 O O . CYS A 1 257 ? 13.666 -9.322 16.757 1.00 84.38 257 CYS A O 1
ATOM 2074 N N . CYS A 1 258 ? 13.472 -10.584 18.610 1.00 81.69 258 CYS A N 1
ATOM 2075 C CA . CYS A 1 258 ? 12.241 -11.277 18.214 1.00 81.69 258 CYS A CA 1
ATOM 2076 C C . CYS A 1 258 ? 12.307 -11.858 16.784 1.00 81.69 258 CYS A C 1
ATOM 2078 O O . CYS A 1 258 ? 11.407 -11.681 15.968 1.00 81.69 258 CYS A O 1
ATOM 2080 N N . ARG A 1 259 ? 13.419 -12.533 16.451 1.00 80.50 259 ARG A N 1
ATOM 2081 C CA . ARG A 1 259 ? 13.654 -13.172 15.135 1.00 80.50 259 ARG A CA 1
ATOM 2082 C C . ARG A 1 259 ? 13.584 -12.214 13.932 1.00 80.50 259 ARG A C 1
ATOM 2084 O O . ARG A 1 259 ? 13.292 -12.650 12.820 1.00 80.50 259 ARG A O 1
ATOM 2091 N N . GLY A 1 260 ? 13.868 -10.926 14.142 1.00 79.12 260 GLY A N 1
ATOM 2092 C CA . GLY A 1 260 ? 13.912 -9.917 13.079 1.00 79.12 260 GLY A CA 1
ATOM 2093 C C . GLY A 1 260 ? 12.682 -9.015 12.976 1.00 79.12 260 GLY A C 1
ATOM 2094 O O . GLY A 1 260 ? 12.598 -8.245 12.024 1.00 79.12 260 GLY A O 1
ATOM 2095 N N . THR A 1 261 ? 11.728 -9.085 13.913 1.00 81.50 261 THR A N 1
ATOM 2096 C CA . THR A 1 261 ? 10.521 -8.230 13.895 1.00 81.50 261 THR A CA 1
ATOM 2097 C C . THR A 1 261 ? 10.732 -6.850 14.529 1.00 81.50 261 THR A C 1
ATOM 2099 O O . THR A 1 261 ? 9.972 -5.923 14.232 1.00 81.50 261 THR A O 1
ATOM 2102 N N . VAL A 1 262 ? 11.759 -6.708 15.378 1.00 86.94 262 VAL A N 1
ATOM 2103 C CA . VAL A 1 262 ? 12.082 -5.488 16.135 1.00 86.94 262 VAL A CA 1
ATOM 2104 C C . VAL A 1 262 ? 13.591 -5.227 16.085 1.00 86.94 262 VAL A C 1
ATOM 2106 O O . VAL A 1 262 ? 14.389 -6.142 16.269 1.00 86.94 262 VAL A O 1
ATOM 2109 N N . ALA A 1 263 ? 13.986 -3.977 15.873 1.00 88.25 263 ALA A N 1
ATOM 2110 C CA . ALA A 1 263 ? 15.362 -3.503 15.832 1.00 88.25 263 ALA A CA 1
ATOM 2111 C C . ALA A 1 263 ? 15.547 -2.329 16.805 1.00 88.25 263 ALA A C 1
ATOM 2113 O O . ALA A 1 263 ? 14.717 -1.425 16.879 1.00 88.25 263 ALA A O 1
ATOM 2114 N N . VAL A 1 264 ? 16.643 -2.345 17.559 1.00 87.12 264 VAL A N 1
ATOM 2115 C CA . VAL A 1 264 ? 16.998 -1.323 18.550 1.00 87.12 264 VAL A CA 1
ATOM 2116 C C . VAL A 1 264 ? 18.357 -0.759 18.154 1.00 87.12 264 VAL A C 1
ATOM 2118 O O . VAL A 1 264 ? 19.336 -1.505 18.099 1.00 87.12 264 VAL A O 1
ATOM 2121 N N . ARG A 1 265 ? 18.446 0.543 17.878 1.00 86.69 265 ARG A N 1
ATOM 2122 C CA . ARG A 1 265 ? 19.716 1.202 17.533 1.00 86.69 265 ARG A CA 1
ATOM 2123 C C . ARG A 1 265 ? 19.898 2.509 18.289 1.00 86.69 265 ARG A C 1
ATOM 2125 O O . ARG A 1 265 ? 18.922 3.168 18.637 1.00 86.69 265 ARG A O 1
ATOM 2132 N N . ARG A 1 266 ? 21.147 2.913 18.509 1.00 81.00 266 ARG A N 1
ATOM 2133 C CA . ARG A 1 266 ? 21.457 4.294 18.900 1.00 81.00 266 ARG A CA 1
ATOM 2134 C C . ARG A 1 266 ? 21.333 5.190 17.662 1.00 81.00 266 ARG A C 1
ATOM 2136 O O . ARG A 1 266 ? 21.643 4.739 16.559 1.00 81.00 266 ARG A O 1
ATOM 2143 N N . ALA A 1 267 ? 20.844 6.415 17.830 1.00 78.62 267 ALA A N 1
ATOM 2144 C CA . ALA A 1 267 ? 20.872 7.417 16.769 1.00 78.62 267 ALA A CA 1
ATOM 2145 C C . ALA A 1 267 ? 22.326 7.813 16.450 1.00 78.62 267 ALA A C 1
ATOM 2147 O O . ALA A 1 267 ? 23.170 7.844 17.343 1.00 78.62 267 ALA A O 1
ATOM 2148 N N . ASP A 1 268 ? 22.613 8.127 15.185 1.00 68.50 268 ASP A N 1
ATOM 2149 C CA . ASP A 1 268 ? 23.986 8.388 14.712 1.00 68.50 268 ASP A CA 1
ATOM 2150 C C . ASP A 1 268 ? 24.500 9.799 15.070 1.00 68.50 268 ASP A C 1
ATOM 2152 O O . ASP A 1 268 ? 25.622 10.160 14.720 1.00 68.50 268 ASP A O 1
ATOM 2156 N N . ASP A 1 269 ? 23.678 10.608 15.746 1.00 66.38 269 ASP A N 1
ATOM 2157 C CA . ASP A 1 269 ? 24.021 11.966 16.166 1.00 66.38 269 ASP A CA 1
ATOM 2158 C C . ASP A 1 269 ? 24.833 11.933 17.470 1.00 66.38 269 ASP A C 1
ATOM 2160 O O . ASP A 1 269 ? 24.366 11.437 18.503 1.00 66.38 269 ASP A O 1
ATOM 2164 N N . SER A 1 270 ? 26.068 12.434 17.403 1.00 54.78 270 SER A N 1
ATOM 2165 C CA . SER A 1 270 ? 27.162 12.115 18.330 1.00 54.78 270 SER A CA 1
ATOM 2166 C C . SER A 1 270 ? 26.980 12.611 19.767 1.00 54.78 270 SER A C 1
ATOM 2168 O O . SER A 1 270 ? 27.617 12.063 20.662 1.00 54.78 270 SER A O 1
ATOM 2170 N N . ASP A 1 271 ? 26.111 13.600 19.992 1.00 55.41 271 ASP A N 1
ATOM 2171 C CA . ASP A 1 271 ? 25.764 14.120 21.328 1.00 55.41 271 ASP A CA 1
ATOM 2172 C C . ASP A 1 271 ? 24.459 13.516 21.889 1.00 55.41 271 ASP A C 1
ATOM 2174 O O . ASP A 1 271 ? 24.056 13.801 23.017 1.00 55.41 271 ASP A O 1
ATOM 2178 N N . SER A 1 272 ? 23.773 12.660 21.124 1.00 60.16 272 SER A N 1
ATOM 2179 C CA . SER A 1 272 ? 22.471 12.121 21.513 1.00 60.16 272 SER A CA 1
ATOM 2180 C C . SER A 1 272 ? 22.590 10.752 22.211 1.00 60.16 272 SER A C 1
ATOM 2182 O O . SER A 1 272 ? 23.147 9.777 21.692 1.00 60.16 272 SER A O 1
ATOM 2184 N N . ASN A 1 273 ? 22.014 10.635 23.412 1.00 67.25 273 ASN A N 1
ATOM 2185 C CA . ASN A 1 273 ? 21.733 9.343 24.060 1.00 67.25 273 ASN A CA 1
ATOM 2186 C C . ASN A 1 273 ? 20.355 8.806 23.613 1.00 67.25 273 ASN A C 1
ATOM 2188 O O . ASN A 1 273 ? 19.583 8.274 24.408 1.00 67.25 273 ASN A O 1
ATOM 2192 N N . VAL A 1 274 ? 20.005 9.031 22.342 1.00 74.50 274 VAL A N 1
ATOM 2193 C CA . VAL A 1 274 ? 18.698 8.684 21.776 1.00 74.50 274 VAL A CA 1
ATOM 2194 C C . VAL A 1 274 ? 18.746 7.261 21.241 1.00 74.50 274 VAL A C 1
ATOM 2196 O O . VAL A 1 274 ? 19.569 6.927 20.385 1.00 74.50 274 VAL A O 1
ATOM 2199 N N . ILE A 1 275 ? 17.829 6.428 21.729 1.00 80.69 275 ILE A N 1
ATOM 2200 C CA . ILE A 1 275 ? 17.608 5.078 21.216 1.00 80.69 275 ILE A CA 1
ATOM 2201 C C . ILE A 1 275 ? 16.361 5.071 20.342 1.00 80.69 275 ILE A C 1
ATOM 2203 O O . ILE A 1 275 ? 15.291 5.527 20.742 1.00 80.69 275 ILE A O 1
ATOM 2207 N N . VAL A 1 276 ? 16.519 4.528 19.141 1.00 84.31 276 VAL A N 1
ATOM 2208 C CA . VAL A 1 276 ? 15.460 4.331 18.160 1.00 84.31 276 VAL A CA 1
ATOM 2209 C C . VAL A 1 276 ? 15.042 2.863 18.203 1.00 84.31 276 VAL A C 1
ATOM 2211 O O . VAL A 1 276 ? 15.870 1.963 18.040 1.00 84.31 276 VAL A O 1
ATOM 2214 N N . LEU A 1 277 ? 13.752 2.637 18.441 1.00 86.94 277 LEU A N 1
ATOM 2215 C CA . LEU A 1 277 ? 13.104 1.330 18.387 1.00 86.94 277 LEU A CA 1
ATOM 2216 C C . LEU A 1 277 ? 12.276 1.264 17.099 1.00 86.94 277 LEU A C 1
ATOM 2218 O O . LEU A 1 277 ? 11.282 1.974 16.962 1.00 86.94 277 LEU A O 1
ATOM 2222 N N . GLU A 1 278 ? 12.685 0.424 16.155 1.00 83.94 278 GLU A N 1
ATOM 2223 C CA . GLU A 1 278 ? 12.027 0.241 14.859 1.00 83.94 278 GLU A CA 1
ATOM 2224 C C . GLU A 1 278 ? 11.420 -1.164 14.782 1.00 83.94 278 GLU A C 1
ATOM 2226 O O . GLU A 1 278 ? 12.030 -2.140 15.209 1.00 83.94 278 GLU A O 1
ATOM 2231 N N . GLY A 1 279 ? 10.207 -1.308 14.249 1.00 84.94 279 GLY A N 1
ATOM 2232 C CA . GLY A 1 279 ? 9.580 -2.624 14.127 1.00 84.94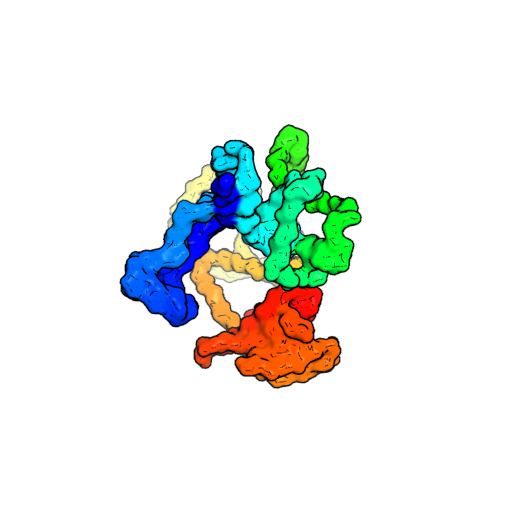 279 GLY A CA 1
ATOM 2233 C C . GLY A 1 279 ? 8.101 -2.570 13.771 1.00 84.94 279 GLY A C 1
ATOM 2234 O O . GLY A 1 279 ? 7.488 -1.504 13.709 1.00 84.94 279 GLY A O 1
ATOM 2235 N N . CYS A 1 280 ? 7.514 -3.743 13.538 1.00 77.19 280 CYS A N 1
ATOM 2236 C CA . CYS A 1 280 ? 6.072 -3.860 13.332 1.00 77.19 280 CYS A CA 1
ATOM 2237 C C . CYS A 1 280 ? 5.333 -3.811 14.678 1.00 77.19 280 CYS A C 1
ATOM 2239 O O . CYS A 1 280 ? 5.674 -4.561 15.597 1.00 77.19 280 CYS A O 1
ATOM 2241 N N . LEU A 1 281 ? 4.285 -2.983 14.773 1.00 81.50 281 LEU A N 1
ATOM 2242 C CA . LEU A 1 281 ? 3.418 -2.908 15.955 1.00 81.50 281 LEU A CA 1
ATOM 2243 C C . LEU A 1 281 ? 2.831 -4.293 16.266 1.00 81.50 281 LEU A C 1
ATOM 2245 O O . LEU A 1 281 ? 2.068 -4.852 15.480 1.00 81.50 281 LEU A O 1
ATOM 2249 N N . SER A 1 282 ? 3.242 -4.849 17.401 1.00 81.69 282 SER A N 1
ATOM 2250 C CA . SER A 1 282 ? 2.996 -6.228 17.821 1.00 81.69 282 SER A CA 1
ATOM 2251 C C . SER A 1 282 ? 3.178 -6.344 19.335 1.00 81.69 282 SER A C 1
ATOM 2253 O O . SER A 1 282 ? 3.841 -5.503 19.947 1.00 81.69 282 SER A O 1
ATOM 2255 N N . ASP A 1 283 ? 2.641 -7.399 19.949 1.00 83.94 283 ASP A N 1
ATOM 2256 C CA . ASP A 1 283 ? 2.825 -7.652 21.387 1.00 83.94 283 ASP A CA 1
ATOM 2257 C C . ASP A 1 283 ? 4.315 -7.808 21.750 1.00 83.94 283 ASP A C 1
ATOM 2259 O O . ASP A 1 283 ? 4.756 -7.378 22.815 1.00 83.94 283 ASP A O 1
ATOM 2263 N N . GLU A 1 284 ? 5.115 -8.357 20.830 1.00 83.94 284 GLU A N 1
ATOM 2264 C CA . GLU A 1 284 ? 6.573 -8.453 20.944 1.00 83.94 284 GLU A CA 1
ATOM 2265 C C . GLU A 1 284 ? 7.247 -7.072 20.960 1.00 83.94 284 GLU A C 1
ATOM 2267 O O . GLU A 1 284 ? 8.089 -6.819 21.821 1.00 83.94 284 GLU A O 1
ATOM 2272 N N . TYR A 1 285 ? 6.842 -6.157 20.070 1.00 87.25 285 TYR A N 1
ATOM 2273 C CA . TYR A 1 285 ? 7.328 -4.773 20.052 1.00 87.25 285 TYR A CA 1
ATOM 2274 C C . TYR A 1 285 ? 7.021 -4.050 21.369 1.00 87.25 285 TYR A C 1
ATOM 2276 O O . TYR A 1 285 ? 7.923 -3.470 21.973 1.00 87.25 285 TYR A O 1
ATOM 2284 N N . TYR A 1 286 ? 5.781 -4.133 21.863 1.00 87.25 286 TYR A N 1
ATOM 2285 C CA . TYR A 1 286 ? 5.405 -3.497 23.131 1.00 87.25 286 TYR A CA 1
ATOM 2286 C C . TYR A 1 286 ? 6.131 -4.110 24.333 1.00 87.25 286 TYR A C 1
ATOM 2288 O O . TYR A 1 286 ? 6.494 -3.390 25.260 1.00 87.25 286 TYR A O 1
ATOM 2296 N N . ARG A 1 287 ? 6.416 -5.417 24.306 1.00 87.19 287 ARG A N 1
ATOM 2297 C CA . ARG A 1 287 ? 7.196 -6.095 25.349 1.00 87.19 287 ARG A CA 1
ATOM 2298 C C . ARG A 1 287 ? 8.664 -5.658 25.360 1.00 87.19 287 ARG A C 1
ATOM 2300 O O . ARG A 1 287 ? 9.215 -5.440 26.436 1.00 87.19 287 ARG A O 1
ATOM 2307 N N . VAL A 1 288 ? 9.287 -5.490 24.189 1.00 86.56 288 VAL A N 1
ATOM 2308 C CA . VAL A 1 288 ? 10.643 -4.917 24.064 1.00 86.56 288 VAL A CA 1
ATOM 2309 C C . VAL A 1 288 ? 10.652 -3.455 24.526 1.00 86.56 288 VAL A C 1
ATOM 2311 O O . VAL A 1 288 ? 11.526 -3.070 25.298 1.00 86.56 288 VAL A O 1
ATOM 2314 N N . GLN A 1 289 ? 9.655 -2.660 24.123 1.00 86.75 289 GLN A N 1
ATOM 2315 C CA . GLN A 1 289 ? 9.499 -1.262 24.541 1.00 86.75 289 GLN A CA 1
ATOM 2316 C C . GLN A 1 289 ? 9.337 -1.125 26.063 1.00 86.75 289 GLN A C 1
ATOM 2318 O O . GLN A 1 289 ? 9.973 -0.267 26.669 1.00 86.75 289 GLN A O 1
ATOM 2323 N N . GLN A 1 290 ? 8.524 -1.979 26.690 1.00 85.12 290 GLN A N 1
ATOM 2324 C CA . GLN A 1 290 ? 8.326 -1.969 28.138 1.00 85.12 290 GLN A CA 1
ATOM 2325 C C . GLN A 1 290 ? 9.615 -2.330 28.885 1.00 85.12 290 GLN A C 1
ATOM 2327 O O . GLN A 1 290 ? 9.998 -1.603 29.791 1.00 85.12 290 GLN A O 1
ATOM 2332 N N . LEU A 1 291 ? 10.332 -3.379 28.464 1.00 84.94 291 LEU A N 1
ATOM 2333 C CA . LEU A 1 291 ? 11.621 -3.746 29.068 1.00 84.94 291 LEU A CA 1
ATOM 2334 C C . LEU A 1 291 ? 12.692 -2.658 28.895 1.00 84.94 291 LEU A C 1
ATOM 2336 O O . LEU A 1 291 ? 13.582 -2.543 29.735 1.00 84.94 291 LEU A O 1
ATOM 2340 N N . LEU A 1 292 ? 12.616 -1.870 27.820 1.00 83.69 292 LEU A N 1
ATOM 2341 C CA . LEU A 1 292 ? 13.479 -0.711 27.605 1.00 83.69 292 LEU A CA 1
ATOM 2342 C C . LEU A 1 292 ? 13.113 0.420 28.579 1.00 83.69 292 LEU A C 1
ATOM 2344 O O . LEU A 1 292 ? 13.996 0.958 29.240 1.00 83.69 292 LEU A O 1
ATOM 2348 N N . TYR A 1 293 ? 11.825 0.736 28.743 1.00 80.25 293 TYR A N 1
ATOM 2349 C CA . TYR A 1 293 ? 11.374 1.726 29.730 1.00 80.25 293 TYR A CA 1
ATOM 2350 C C . TYR A 1 293 ? 11.620 1.299 31.183 1.00 80.25 293 TYR A C 1
ATOM 2352 O O . TYR A 1 293 ? 11.996 2.144 31.984 1.00 80.25 293 TYR A O 1
ATOM 2360 N N . ASP A 1 294 ? 11.521 0.012 31.521 1.00 78.56 294 ASP A N 1
ATOM 2361 C CA . ASP A 1 294 ? 11.851 -0.499 32.860 1.00 78.56 294 ASP A CA 1
ATOM 2362 C C . ASP A 1 294 ? 13.346 -0.305 33.214 1.00 78.56 294 ASP A C 1
ATOM 2364 O O . ASP A 1 294 ? 13.702 -0.270 34.393 1.00 78.56 294 ASP A O 1
ATOM 2368 N N . GLN A 1 295 ? 14.231 -0.153 32.215 1.00 71.19 295 GLN A N 1
ATOM 2369 C CA . GLN A 1 295 ? 15.644 0.205 32.416 1.00 71.19 295 GLN A CA 1
ATOM 2370 C C . GLN A 1 295 ? 15.902 1.720 32.492 1.00 71.19 295 GLN A C 1
ATOM 2372 O O . GLN A 1 295 ? 16.943 2.125 33.014 1.00 71.19 295 GLN A O 1
ATOM 2377 N N . TYR A 1 296 ? 14.980 2.559 32.009 1.00 66.88 296 TYR A N 1
ATOM 2378 C CA . TYR A 1 296 ? 15.107 4.017 32.035 1.00 66.88 296 TYR A CA 1
ATOM 2379 C C . TYR A 1 296 ? 14.265 4.638 33.152 1.00 66.88 296 TYR A C 1
ATOM 2381 O O . TYR A 1 296 ? 13.041 4.713 33.076 1.00 66.88 296 TYR A O 1
ATOM 2389 N N . ALA A 1 297 ? 14.933 5.212 34.153 1.00 54.22 297 ALA A N 1
ATOM 2390 C CA . ALA A 1 297 ? 14.283 6.117 35.093 1.00 54.22 297 ALA A CA 1
ATOM 2391 C C . ALA A 1 297 ? 13.963 7.456 34.399 1.00 54.22 297 ALA A C 1
ATOM 2393 O O . ALA A 1 297 ? 14.774 8.382 34.409 1.00 54.22 297 ALA A O 1
ATOM 2394 N N . ILE A 1 298 ? 12.783 7.547 33.780 1.00 53.16 298 ILE A N 1
ATOM 2395 C CA . ILE A 1 298 ? 12.225 8.809 33.274 1.00 53.16 298 ILE A CA 1
ATOM 2396 C C . ILE A 1 298 ? 11.702 9.615 34.477 1.00 53.16 298 ILE A C 1
ATOM 2398 O O . ILE A 1 298 ? 10.836 9.130 35.210 1.00 53.16 298 ILE A O 1
ATOM 2402 N N . LEU A 1 299 ? 12.231 10.830 34.673 1.00 41.97 299 LEU A N 1
ATOM 2403 C CA . LEU A 1 299 ? 11.781 11.826 35.661 1.00 41.97 299 LEU A CA 1
ATOM 2404 C C . LEU A 1 299 ? 11.104 13.017 34.968 1.00 41.97 299 LEU A C 1
ATOM 2406 O O . LEU A 1 299 ? 11.636 13.449 33.922 1.00 41.97 299 LEU A O 1
#

pLDDT: mean 73.71, std 19.32, range [27.8, 94.25]

Organism: Diaphorina citri (NCBI:txid121845)

Secondary structure (DSSP, 8-state):
-PPEEEEE-TTHHHHHHHHHH-GGGS-HHHHHHHHHH---TT--SSEEEESSHHHHHHT-SSS-EEEEES-TT-SSTHHHHHHHHHTT-TT------SPPPTTSHHHHHHHH-SSS-------------THHHHHHHHHHHHHHHHHHHHHHHHHHGGGSS----------------------------------PPP-----S------EE-TTS-EE-PPPPP----S---HHHHHHHHHHTT--EEEETTEEEEGGGTEEEEE-S-TT--PEEEEE-SSHHHHHHHHHHHHH----

InterPro domains:
  IPR022712 Beta-Casp domain [PF10996] (4-109)
  IPR022712 Beta-Casp domain [SM01027] (1-109)
  IPR025069 Cleavage and polyadenylation specificity factor 2, C-terminal [PF13299] (139-296)
  IPR027075 Cleavage and polyadenylation specificity factor subunit 2 [PTHR45922] (2-220)
  IPR036866 Ribonuclease Z/Hydroxyacylglutathione hydrolase-like [SSF56281] (3-223)